Protein AF-T0ZBN4-F1 (afdb_monomer)

Mean predicted aligned error: 10.33 Å

pLDDT: mean 85.3, std 14.93, range [30.14, 97.19]

Structure (mmCIF, N/CA/C/O backbone):
data_AF-T0ZBN4-F1
#
_entry.id   AF-T0ZBN4-F1
#
loop_
_atom_site.group_PDB
_atom_site.id
_atom_site.type_symbol
_atom_site.label_atom_id
_atom_site.label_alt_id
_atom_site.label_comp_id
_atom_site.label_asym_id
_atom_site.label_entity_id
_atom_site.label_seq_id
_atom_site.pdbx_PDB_ins_code
_atom_site.Cartn_x
_atom_site.Cartn_y
_atom_site.Cartn_z
_atom_site.occupancy
_atom_site.B_iso_or_equiv
_atom_site.auth_seq_id
_atom_site.auth_comp_id
_atom_site.auth_asym_id
_atom_site.auth_atom_id
_atom_site.pdbx_PDB_model_num
ATOM 1 N N . THR A 1 1 ? 25.877 7.811 -77.719 1.00 74.38 1 THR A N 1
ATOM 2 C CA . THR A 1 1 ? 24.570 7.117 -77.772 1.00 74.38 1 THR A CA 1
ATOM 3 C C . THR A 1 1 ? 23.734 7.509 -76.567 1.00 74.38 1 THR A C 1
ATOM 5 O O . THR A 1 1 ? 24.247 7.477 -75.455 1.00 74.38 1 THR A O 1
ATOM 8 N N . GLN A 1 2 ? 22.464 7.876 -76.780 1.00 73.69 2 GLN A N 1
ATOM 9 C CA . GLN A 1 2 ? 21.491 8.289 -75.748 1.00 73.69 2 GLN A CA 1
ATOM 10 C C . GLN A 1 2 ? 21.508 7.372 -74.510 1.00 73.69 2 GLN A C 1
ATOM 12 O O . GLN A 1 2 ? 21.563 7.840 -73.380 1.00 73.69 2 GLN A O 1
ATOM 17 N N . ARG A 1 3 ? 21.616 6.058 -74.746 1.00 72.75 3 ARG A N 1
ATOM 18 C CA . ARG A 1 3 ? 21.691 5.000 -73.729 1.00 72.75 3 ARG A CA 1
ATOM 19 C C . ARG A 1 3 ? 22.845 5.156 -72.729 1.00 72.75 3 ARG A C 1
ATOM 21 O O . ARG A 1 3 ? 22.649 4.891 -71.552 1.00 72.75 3 ARG A O 1
ATOM 28 N N . LYS A 1 4 ? 24.031 5.607 -73.163 1.00 76.25 4 LYS A N 1
ATOM 29 C CA . LYS A 1 4 ? 25.176 5.834 -72.258 1.00 76.25 4 LYS A CA 1
ATOM 30 C C . LYS A 1 4 ? 24.911 7.014 -71.320 1.00 76.25 4 LYS A C 1
ATOM 32 O O . LYS A 1 4 ? 25.265 6.943 -70.152 1.00 76.25 4 LYS A O 1
ATOM 37 N N . ARG A 1 5 ? 24.259 8.070 -71.820 1.00 76.50 5 ARG A N 1
ATOM 38 C CA . ARG A 1 5 ? 23.910 9.252 -71.020 1.00 76.50 5 ARG A CA 1
ATOM 39 C C . ARG A 1 5 ? 22.842 8.918 -69.977 1.00 76.50 5 ARG A C 1
ATOM 41 O O . ARG A 1 5 ? 23.037 9.225 -68.812 1.00 76.50 5 ARG A O 1
ATOM 48 N N . THR A 1 6 ? 21.803 8.181 -70.371 1.00 80.94 6 THR A N 1
ATOM 49 C CA . THR A 1 6 ? 20.760 7.699 -69.450 1.00 80.94 6 THR A CA 1
ATOM 50 C C . THR A 1 6 ? 21.323 6.791 -68.353 1.00 80.94 6 THR A C 1
ATOM 52 O O . THR A 1 6 ? 20.912 6.897 -67.207 1.00 80.94 6 THR A O 1
ATOM 55 N N . LEU A 1 7 ? 22.287 5.917 -68.671 1.00 80.31 7 LEU A N 1
ATOM 56 C CA . LEU A 1 7 ? 22.935 5.071 -67.661 1.00 80.31 7 LEU A CA 1
ATOM 57 C C . LEU A 1 7 ? 23.747 5.885 -66.647 1.00 80.31 7 LEU A C 1
ATOM 59 O O . LEU A 1 7 ? 23.688 5.585 -65.462 1.00 80.31 7 LEU A O 1
ATOM 63 N N . ILE A 1 8 ? 24.474 6.914 -67.092 1.00 84.56 8 ILE A N 1
ATOM 64 C CA . ILE A 1 8 ? 25.217 7.810 -66.193 1.00 84.56 8 ILE A CA 1
ATOM 65 C C . ILE A 1 8 ? 24.244 8.584 -65.293 1.00 84.56 8 ILE A C 1
ATOM 67 O O . ILE A 1 8 ? 24.405 8.566 -64.081 1.00 84.56 8 ILE A O 1
ATOM 71 N N . GLU A 1 9 ? 23.180 9.162 -65.863 1.00 84.50 9 GLU A N 1
ATOM 72 C CA . GLU A 1 9 ? 22.146 9.892 -65.111 1.00 84.50 9 GLU A CA 1
ATOM 73 C C . GLU A 1 9 ? 21.474 9.013 -64.036 1.00 84.50 9 GLU A C 1
ATOM 75 O O . GLU A 1 9 ? 21.257 9.460 -62.909 1.00 84.50 9 GLU A O 1
ATOM 80 N N . VAL A 1 10 ? 21.171 7.749 -64.357 1.00 84.06 10 VAL A N 1
ATOM 81 C CA . VAL A 1 10 ? 20.591 6.790 -63.401 1.00 84.06 10 VAL A CA 1
ATOM 82 C C . VAL A 1 10 ? 21.592 6.414 -62.307 1.00 84.06 10 VAL A C 1
ATOM 84 O O . VAL A 1 10 ? 21.225 6.415 -61.132 1.00 84.06 10 VAL A O 1
ATOM 87 N N . THR A 1 11 ? 22.847 6.123 -62.659 1.00 87.88 11 THR A N 1
ATOM 88 C CA . THR A 1 11 ? 23.902 5.792 -61.687 1.00 87.88 11 THR A CA 1
ATOM 89 C C . THR A 1 11 ? 24.159 6.957 -60.730 1.00 87.88 11 THR A C 1
ATOM 91 O O . THR A 1 11 ? 24.165 6.764 -59.513 1.00 87.88 11 THR A O 1
ATOM 94 N N . ASP A 1 12 ? 24.268 8.180 -61.247 1.00 87.56 12 ASP A N 1
ATOM 95 C CA . ASP A 1 12 ? 24.455 9.380 -60.428 1.00 87.56 12 ASP A CA 1
ATOM 96 C C . ASP A 1 12 ? 23.260 9.598 -59.487 1.00 87.56 12 ASP A C 1
ATOM 98 O O . ASP A 1 12 ? 23.429 9.881 -58.298 1.00 87.56 12 ASP A O 1
ATOM 102 N N . ALA A 1 13 ? 22.032 9.396 -59.976 1.00 88.25 13 ALA A N 1
ATOM 103 C CA . ALA A 1 13 ? 20.829 9.493 -59.154 1.00 88.25 13 ALA A CA 1
ATOM 104 C C . ALA A 1 13 ? 20.764 8.423 -58.045 1.00 88.25 13 ALA A C 1
ATOM 106 O O . ALA A 1 13 ? 20.237 8.699 -56.957 1.00 88.25 13 ALA A O 1
ATOM 107 N N . LEU A 1 14 ? 21.285 7.217 -58.291 1.00 90.19 14 LEU A N 1
ATOM 108 C CA . LEU A 1 14 ? 21.331 6.131 -57.307 1.00 90.19 14 LEU A CA 1
ATOM 109 C C . LEU A 1 14 ? 22.309 6.424 -56.167 1.00 90.19 14 LEU A C 1
ATOM 111 O O . LEU A 1 14 ? 21.948 6.186 -55.013 1.00 90.19 14 LEU A O 1
ATOM 115 N N . HIS A 1 15 ? 23.485 6.979 -56.476 1.00 92.50 15 HIS A N 1
ATOM 116 C CA . HIS A 1 15 ? 24.545 7.273 -55.501 1.00 92.50 15 HIS A CA 1
ATOM 117 C C . HIS A 1 15 ? 24.433 8.651 -54.836 1.00 92.50 15 HIS A C 1
ATOM 119 O O . HIS A 1 15 ? 25.081 8.902 -53.821 1.00 92.50 15 HIS A O 1
ATOM 125 N N . LYS A 1 16 ? 23.588 9.552 -55.350 1.00 92.69 16 LYS A N 1
ATOM 126 C CA . LYS A 1 16 ? 23.354 10.856 -54.719 1.00 92.69 16 LYS A CA 1
ATOM 127 C C . LYS A 1 16 ? 22.748 10.702 -53.316 1.00 92.69 16 LYS A C 1
ATOM 129 O O . LYS A 1 16 ? 21.674 10.113 -53.156 1.00 92.69 16 LYS A O 1
ATOM 134 N N . SER A 1 17 ? 23.413 11.285 -52.317 1.00 92.56 17 SER A N 1
ATOM 135 C CA . SER A 1 17 ? 22.909 11.390 -50.941 1.00 92.56 17 SER A CA 1
ATOM 136 C C . SER A 1 17 ? 21.605 12.191 -50.886 1.00 92.56 17 SER A C 1
ATOM 138 O O . SER A 1 17 ? 21.450 13.188 -51.599 1.00 92.56 17 SER A O 1
ATOM 140 N N . ARG A 1 18 ? 20.657 11.748 -50.055 1.00 90.00 18 ARG A N 1
ATOM 141 C CA . ARG A 1 18 ? 19.340 12.375 -49.889 1.00 90.00 18 ARG A CA 1
ATOM 142 C C . ARG A 1 18 ? 19.154 12.882 -48.466 1.00 90.00 18 ARG A C 1
ATOM 144 O O . ARG A 1 18 ? 19.245 12.111 -47.512 1.00 90.00 18 ARG A O 1
ATOM 151 N N . GLU A 1 19 ? 18.836 14.165 -48.349 1.00 89.50 19 GLU A N 1
ATOM 152 C CA . GLU A 1 19 ? 18.455 14.792 -47.084 1.00 89.50 19 GLU A CA 1
ATOM 153 C C . GLU A 1 19 ? 17.007 14.444 -46.698 1.00 89.50 19 GLU A C 1
ATOM 155 O O . GLU A 1 19 ? 16.170 14.276 -47.594 1.00 89.50 19 GLU A O 1
ATOM 160 N N . PRO A 1 20 ? 16.693 14.332 -45.391 1.00 88.88 20 PRO A N 1
ATOM 161 C CA . PRO A 1 20 ? 17.571 14.584 -44.232 1.00 88.88 20 PRO A CA 1
ATOM 162 C C . PRO A 1 20 ? 18.390 13.362 -43.745 1.00 88.88 20 PRO A C 1
ATOM 164 O O . PRO A 1 20 ? 19.035 13.401 -42.698 1.00 88.88 20 PRO A O 1
ATOM 167 N N . TRP A 1 21 ? 18.347 12.231 -44.457 1.00 88.06 21 TRP A N 1
ATOM 168 C CA . TRP A 1 21 ? 18.917 10.960 -43.971 1.00 88.06 21 TRP A CA 1
ATOM 169 C C . TRP A 1 21 ? 20.401 10.767 -44.296 1.00 88.06 21 TRP A C 1
ATOM 171 O O . TRP A 1 21 ? 21.052 9.898 -43.714 1.00 88.06 21 TRP A O 1
ATOM 181 N N . GLY A 1 22 ? 20.945 11.544 -45.234 1.00 88.94 22 GLY A N 1
ATOM 182 C CA . GLY A 1 22 ? 22.344 11.449 -45.647 1.00 88.94 22 GLY A CA 1
ATOM 183 C C . GLY A 1 22 ? 22.715 10.087 -46.252 1.00 88.94 22 GLY A C 1
ATOM 184 O O . GLY A 1 22 ? 23.854 9.645 -46.094 1.00 88.94 22 GLY A O 1
ATOM 185 N N . LEU A 1 23 ? 21.749 9.396 -46.875 1.00 89.75 23 LEU A N 1
ATOM 186 C CA . LEU A 1 23 ? 21.912 8.082 -47.509 1.00 89.75 23 LEU A CA 1
ATOM 187 C C . LEU A 1 23 ? 21.536 8.141 -48.990 1.00 89.75 23 LEU A C 1
ATOM 189 O O . LEU A 1 23 ? 20.600 8.842 -49.385 1.00 89.75 23 LEU A O 1
ATOM 193 N N . SER A 1 24 ? 22.253 7.378 -49.813 1.00 92.94 24 SER A N 1
ATOM 194 C CA . SER A 1 24 ? 21.887 7.149 -51.210 1.00 92.94 24 SER A CA 1
ATOM 195 C C . SER A 1 24 ? 20.887 5.987 -51.348 1.00 92.94 24 SER A C 1
ATOM 197 O O . SER A 1 24 ? 20.689 5.207 -50.413 1.00 92.94 24 SER A O 1
ATOM 199 N N . ILE A 1 25 ? 20.239 5.842 -52.514 1.00 91.44 25 ILE A N 1
ATOM 200 C CA . ILE A 1 25 ? 19.365 4.675 -52.771 1.00 91.44 25 ILE A CA 1
ATOM 201 C C . ILE A 1 25 ? 20.197 3.394 -52.755 1.00 91.44 25 ILE A C 1
ATOM 203 O O . ILE A 1 25 ? 19.749 2.380 -52.222 1.00 91.44 25 ILE A O 1
ATOM 207 N N . TYR A 1 26 ? 21.411 3.456 -53.304 1.00 91.31 26 TYR A N 1
ATOM 208 C CA . TYR A 1 26 ? 22.334 2.330 -53.318 1.00 91.31 26 TYR A CA 1
ATOM 209 C C . TYR A 1 26 ? 22.682 1.849 -51.897 1.00 91.31 26 TYR A C 1
ATOM 211 O O . TYR A 1 26 ? 22.624 0.649 -51.614 1.00 91.31 26 TYR A O 1
ATOM 219 N N . ASP A 1 27 ? 22.965 2.777 -50.974 1.00 90.81 27 ASP A N 1
ATOM 220 C CA . ASP A 1 27 ? 23.254 2.440 -49.572 1.00 90.81 27 ASP A CA 1
ATOM 221 C C . ASP A 1 27 ? 22.042 1.808 -48.883 1.00 90.81 27 ASP A C 1
ATOM 223 O O . ASP A 1 27 ? 22.182 0.841 -48.133 1.00 90.81 27 ASP A O 1
ATOM 227 N N . ALA A 1 28 ? 20.843 2.337 -49.144 1.00 89.31 28 ALA A N 1
ATOM 228 C CA . ALA A 1 28 ? 19.607 1.801 -48.589 1.00 89.31 28 ALA A CA 1
ATOM 229 C C . ALA A 1 28 ? 19.337 0.371 -49.084 1.00 89.31 28 ALA A C 1
ATOM 231 O O . ALA A 1 28 ? 19.052 -0.507 -48.272 1.00 89.31 28 ALA A O 1
ATOM 232 N N . GLN A 1 29 ? 19.482 0.117 -50.390 1.00 90.69 29 GLN A N 1
ATOM 233 C CA . GLN A 1 29 ? 19.325 -1.220 -50.975 1.00 90.69 29 GLN A CA 1
ATOM 234 C C . GLN A 1 29 ? 20.331 -2.213 -50.387 1.00 90.69 29 GLN A C 1
ATOM 236 O O . GLN A 1 29 ? 19.932 -3.280 -49.927 1.00 90.69 29 GLN A O 1
ATOM 241 N N . SER A 1 30 ? 21.608 -1.832 -50.317 1.00 90.50 30 SER A N 1
ATOM 242 C CA . SER A 1 30 ? 22.665 -2.677 -49.749 1.00 90.50 30 SER A CA 1
ATOM 243 C C . SER A 1 30 ? 22.381 -3.049 -48.289 1.00 90.50 30 SER A C 1
ATOM 245 O O . SER A 1 30 ? 22.541 -4.202 -47.898 1.00 90.50 30 SER A O 1
ATOM 247 N N . ARG A 1 31 ? 21.904 -2.091 -47.480 1.00 89.31 31 ARG A N 1
ATOM 248 C CA . ARG A 1 31 ? 21.532 -2.340 -46.077 1.00 89.31 31 ARG A CA 1
ATOM 249 C C . ARG A 1 31 ? 20.316 -3.247 -45.947 1.00 89.31 31 ARG A C 1
ATOM 251 O O . ARG A 1 31 ? 20.324 -4.107 -45.080 1.00 89.31 31 ARG A O 1
ATOM 258 N N . ILE A 1 32 ? 19.300 -3.082 -46.795 1.00 87.94 32 ILE A N 1
ATOM 259 C CA . ILE A 1 32 ? 18.111 -3.948 -46.790 1.00 87.94 32 ILE A CA 1
ATOM 260 C C . ILE A 1 32 ? 18.499 -5.392 -47.113 1.00 87.94 32 ILE A C 1
ATOM 262 O O . ILE A 1 32 ? 18.052 -6.301 -46.427 1.00 87.94 32 ILE A O 1
ATOM 266 N N . MET A 1 33 ? 19.371 -5.600 -48.101 1.00 89.12 33 MET A N 1
ATOM 267 C CA . MET A 1 33 ? 19.845 -6.938 -48.477 1.00 89.12 33 MET A CA 1
ATOM 268 C C . MET A 1 33 ? 20.679 -7.619 -47.382 1.00 89.12 33 MET A C 1
ATOM 270 O O . MET A 1 33 ? 20.809 -8.837 -47.389 1.00 89.12 33 MET A O 1
ATOM 274 N N . ALA A 1 34 ? 21.247 -6.850 -46.449 1.00 88.25 34 ALA A N 1
ATOM 275 C CA . ALA A 1 34 ? 21.998 -7.376 -45.311 1.00 88.25 34 ALA A CA 1
ATOM 276 C C . ALA A 1 34 ? 21.111 -7.747 -44.104 1.00 88.25 34 ALA A C 1
ATOM 278 O O . ALA A 1 34 ? 21.605 -8.341 -43.144 1.00 88.25 34 ALA A O 1
ATOM 279 N N . ILE A 1 35 ? 19.823 -7.385 -44.111 1.00 86.94 35 ILE A N 1
ATOM 280 C CA . ILE A 1 35 ? 18.880 -7.723 -43.039 1.00 86.94 35 ILE A CA 1
ATOM 281 C C . ILE A 1 35 ? 18.402 -9.168 -43.233 1.00 86.94 35 ILE A C 1
ATOM 283 O O . ILE A 1 35 ? 18.026 -9.559 -44.331 1.00 86.94 35 ILE A O 1
ATOM 287 N N . SER A 1 36 ? 18.395 -9.958 -42.155 1.00 84.19 36 SER A N 1
ATOM 288 C CA . SER A 1 36 ? 17.862 -11.329 -42.166 1.00 84.19 36 SER A CA 1
ATOM 289 C C . SER A 1 36 ? 16.371 -11.354 -42.511 1.00 84.19 36 SER A C 1
ATOM 291 O O . SER A 1 36 ? 15.601 -10.573 -41.950 1.00 84.19 36 SER A O 1
ATOM 293 N N . ASP A 1 37 ? 15.936 -12.338 -43.300 1.00 81.19 37 ASP A N 1
ATOM 294 C CA . ASP A 1 37 ? 14.519 -12.576 -43.622 1.00 81.19 37 ASP A CA 1
ATOM 295 C C . ASP A 1 37 ? 13.648 -12.828 -42.374 1.00 81.19 37 ASP A C 1
ATOM 297 O O . ASP A 1 37 ? 12.432 -12.632 -42.387 1.00 81.19 37 ASP A O 1
ATOM 301 N N . SER A 1 38 ? 14.263 -13.223 -41.254 1.00 79.38 38 SER A N 1
ATOM 302 C CA . SER A 1 38 ? 13.580 -13.388 -39.966 1.00 79.38 38 SER A CA 1
ATOM 303 C C . SER A 1 38 ? 13.214 -12.059 -39.286 1.00 79.38 38 SER A C 1
ATOM 305 O O . SER A 1 38 ? 12.391 -12.042 -38.365 1.00 79.38 38 SER A O 1
ATOM 307 N N . ALA A 1 39 ? 13.817 -10.941 -39.698 1.00 79.00 39 ALA A N 1
ATOM 308 C CA . ALA A 1 39 ? 13.586 -9.620 -39.124 1.00 79.00 39 ALA A CA 1
ATOM 309 C C . ALA A 1 39 ? 12.350 -8.963 -39.756 1.00 79.00 39 ALA A C 1
ATOM 311 O O . ALA A 1 39 ? 12.434 -8.122 -40.648 1.00 79.00 39 ALA A O 1
ATOM 312 N N . THR A 1 40 ? 11.172 -9.344 -39.265 1.00 81.06 40 THR A N 1
ATOM 313 C CA . THR A 1 40 ? 9.896 -8.780 -39.721 1.00 81.06 40 THR A CA 1
ATOM 314 C C . THR A 1 40 ? 9.402 -7.681 -38.781 1.00 81.06 40 THR A C 1
ATOM 316 O O . THR A 1 40 ? 9.536 -7.786 -37.559 1.00 81.06 40 THR A O 1
ATOM 319 N N . SER A 1 41 ? 8.780 -6.642 -39.340 1.00 82.31 41 SER A N 1
ATOM 320 C CA . SER A 1 41 ? 8.090 -5.583 -38.594 1.00 82.31 41 SER A CA 1
ATOM 321 C C . SER A 1 41 ? 6.798 -5.204 -39.312 1.00 82.31 41 SER A C 1
ATOM 323 O O . SER A 1 41 ? 6.803 -5.000 -40.525 1.00 82.31 41 SER A O 1
ATOM 325 N N . THR A 1 42 ? 5.694 -5.111 -38.574 1.00 84.88 42 THR A N 1
ATOM 326 C CA . THR A 1 42 ? 4.409 -4.609 -39.094 1.00 84.88 42 THR A CA 1
ATOM 327 C C . THR A 1 42 ? 4.264 -3.099 -38.915 1.00 84.88 42 THR A C 1
ATOM 329 O O . THR A 1 42 ? 3.468 -2.455 -39.604 1.00 84.88 42 THR A O 1
ATOM 332 N N . PHE A 1 43 ? 5.050 -2.514 -38.010 1.00 85.31 43 PHE A N 1
ATOM 333 C CA . PHE A 1 43 ? 5.043 -1.091 -37.732 1.00 85.31 43 PHE A CA 1
ATOM 334 C C . PHE A 1 43 ? 5.610 -0.280 -38.901 1.00 85.31 43 PHE A C 1
ATOM 336 O O . PHE A 1 43 ? 6.740 -0.489 -39.348 1.00 85.31 43 PHE A O 1
ATOM 343 N N . ARG A 1 44 ? 4.829 0.703 -39.364 1.00 84.19 44 ARG A N 1
ATOM 344 C CA . ARG A 1 44 ? 5.198 1.606 -40.459 1.00 84.19 44 ARG A CA 1
ATOM 345 C C . ARG A 1 44 ? 5.373 3.034 -39.954 1.00 84.19 44 ARG A C 1
ATOM 347 O O . ARG A 1 44 ? 4.413 3.658 -39.506 1.00 84.19 44 ARG A O 1
ATOM 354 N N . ILE A 1 45 ? 6.570 3.582 -40.142 1.00 83.75 45 ILE A N 1
ATOM 355 C CA . ILE A 1 45 ? 6.866 4.998 -39.894 1.00 83.75 45 ILE A CA 1
ATOM 356 C C . ILE A 1 45 ? 6.285 5.825 -41.052 1.00 83.75 45 ILE A C 1
ATOM 358 O O . ILE A 1 45 ? 6.547 5.537 -42.222 1.00 83.75 45 ILE A O 1
ATOM 362 N N . ARG A 1 46 ? 5.443 6.821 -40.748 1.00 84.00 46 ARG A N 1
ATOM 363 C CA . ARG A 1 46 ? 4.767 7.667 -41.753 1.00 84.00 46 ARG A CA 1
ATOM 364 C C . ARG A 1 46 ? 5.474 9.014 -41.937 1.00 84.00 46 ARG A C 1
ATOM 366 O O . ARG A 1 46 ? 6.217 9.443 -41.064 1.00 84.00 46 ARG A O 1
ATOM 373 N N . GLY A 1 47 ? 5.214 9.656 -43.082 1.00 81.44 47 GLY A N 1
ATOM 374 C CA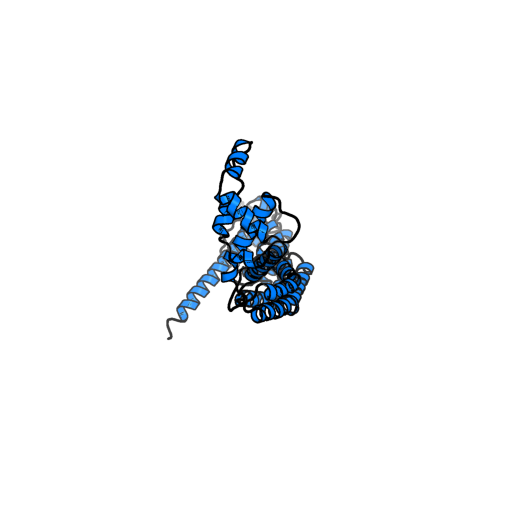 . GLY A 1 47 ? 5.963 10.779 -43.671 1.00 81.44 47 GLY A CA 1
ATOM 375 C C . GLY A 1 47 ? 6.624 11.752 -42.697 1.00 81.44 47 GLY A C 1
ATOM 376 O O . GLY A 1 47 ? 7.844 11.846 -42.684 1.00 81.44 47 GLY A O 1
ATOM 377 N N . GLU A 1 48 ? 5.853 12.440 -41.858 1.00 82.31 48 GLU A N 1
ATOM 378 C CA . GLU A 1 48 ? 6.416 13.442 -40.946 1.00 82.31 48 GLU A CA 1
ATOM 379 C C . GLU A 1 48 ? 7.371 12.837 -39.902 1.00 82.31 48 GLU A C 1
ATOM 381 O O . GLU A 1 48 ? 8.452 13.372 -39.670 1.00 82.31 48 GLU A O 1
ATOM 386 N N . ALA A 1 49 ? 7.028 11.682 -39.326 1.00 82.06 49 ALA A N 1
ATOM 387 C CA . ALA A 1 49 ? 7.899 10.966 -38.395 1.00 82.06 49 ALA A CA 1
ATOM 388 C C . ALA A 1 49 ? 9.183 10.464 -39.073 1.00 82.06 49 ALA A C 1
ATOM 390 O O . ALA A 1 49 ? 10.244 10.465 -38.456 1.00 82.06 49 ALA A O 1
ATOM 391 N N . LEU A 1 50 ? 9.101 10.070 -40.350 1.00 84.44 50 LEU A N 1
ATOM 392 C CA . LEU A 1 50 ? 10.261 9.632 -41.126 1.00 84.44 50 LEU A CA 1
ATOM 393 C C . LEU A 1 50 ? 11.217 10.794 -41.424 1.00 84.44 50 LEU A C 1
ATOM 395 O O . LEU A 1 50 ? 12.427 10.616 -41.354 1.00 84.44 50 LEU A O 1
ATOM 399 N N . VAL A 1 51 ? 10.675 11.976 -41.731 1.00 84.19 51 VAL A N 1
ATOM 400 C CA . VAL A 1 51 ? 11.462 13.198 -41.971 1.00 84.19 51 VAL A CA 1
ATOM 401 C C . VAL A 1 51 ? 12.102 13.707 -40.677 1.00 84.19 51 VAL A C 1
ATOM 403 O O . VAL A 1 51 ? 13.249 14.136 -40.704 1.00 84.19 51 VAL A O 1
ATOM 406 N N . ARG A 1 52 ? 11.402 13.616 -39.537 1.00 85.06 52 ARG A N 1
ATOM 407 C CA . ARG A 1 52 ? 11.952 13.962 -38.212 1.00 85.06 52 ARG A CA 1
ATOM 408 C C . ARG A 1 52 ? 13.055 13.005 -37.744 1.00 85.06 52 ARG A C 1
ATOM 410 O O . ARG A 1 52 ? 13.847 13.373 -36.882 1.00 85.06 52 ARG A O 1
ATOM 417 N N . LEU A 1 53 ? 13.097 11.784 -38.274 1.00 84.69 53 LEU A N 1
ATOM 418 C CA . LEU A 1 53 ? 14.148 10.805 -38.008 1.00 84.69 53 LEU A CA 1
ATOM 419 C C . LEU A 1 53 ? 15.300 10.993 -39.006 1.00 84.69 53 LEU A C 1
ATOM 421 O O . LEU A 1 53 ? 15.573 10.125 -39.836 1.00 84.69 53 LEU A O 1
ATOM 425 N N . ASP A 1 54 ? 15.935 12.162 -38.944 1.00 87.50 54 ASP A N 1
ATOM 426 C CA . ASP A 1 54 ? 17.137 12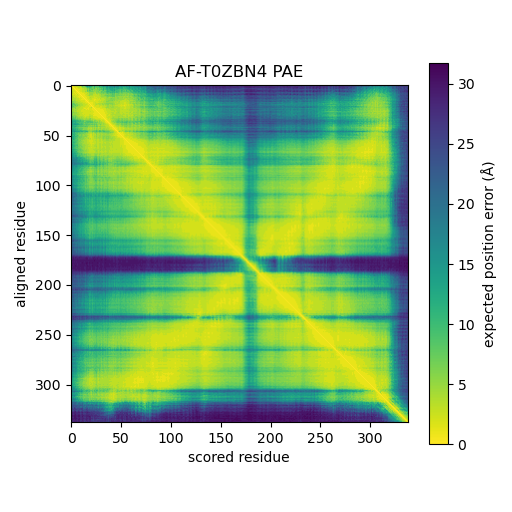.470 -39.717 1.00 87.50 54 ASP A CA 1
ATOM 427 C C . ASP A 1 54 ? 18.333 11.592 -39.298 1.00 87.50 54 ASP A C 1
ATOM 429 O O . ASP A 1 54 ? 18.237 10.738 -38.410 1.00 87.50 54 ASP A O 1
ATOM 433 N N . LYS A 1 55 ? 19.479 11.772 -39.961 1.00 86.19 55 LYS A N 1
ATOM 434 C CA . LYS A 1 55 ? 20.682 10.968 -39.706 1.00 86.19 55 LYS A CA 1
ATOM 435 C C . LYS A 1 55 ? 21.138 10.992 -38.241 1.00 86.19 55 LYS A C 1
ATOM 437 O O . LYS A 1 55 ? 21.497 9.941 -37.700 1.00 86.19 55 LYS A O 1
ATOM 442 N N . ASP A 1 56 ? 21.160 12.165 -37.615 1.00 87.62 56 ASP A N 1
ATOM 443 C CA . ASP A 1 56 ? 21.659 12.323 -36.248 1.00 87.62 56 ASP A CA 1
ATOM 444 C C . ASP A 1 56 ? 20.641 11.789 -35.242 1.00 87.62 56 ASP A C 1
ATOM 446 O O . ASP A 1 56 ? 20.995 10.993 -34.367 1.00 87.62 56 ASP A O 1
ATOM 450 N N . LYS A 1 57 ? 19.357 12.109 -35.436 1.00 87.12 57 LYS A N 1
ATOM 451 C CA . LYS A 1 57 ? 18.270 11.593 -34.610 1.00 87.12 57 LYS A CA 1
ATOM 452 C C . LYS A 1 57 ? 18.178 10.074 -34.692 1.00 87.12 57 LYS A C 1
ATOM 454 O O . LYS A 1 57 ? 18.004 9.431 -33.661 1.00 87.12 57 LYS A O 1
ATOM 459 N N . PHE A 1 58 ? 18.344 9.481 -35.875 1.00 86.62 58 PHE A N 1
ATOM 460 C CA . PHE A 1 58 ? 18.379 8.027 -36.040 1.00 86.62 58 PHE A CA 1
ATOM 461 C C . PHE A 1 58 ? 19.503 7.390 -35.218 1.00 86.62 58 PHE A C 1
ATOM 463 O O . PHE A 1 58 ? 19.260 6.412 -34.510 1.00 86.62 58 PHE A O 1
ATOM 470 N N . ARG A 1 59 ? 20.721 7.948 -35.277 1.00 88.19 59 ARG A N 1
ATOM 471 C CA . ARG A 1 59 ? 21.866 7.455 -34.497 1.00 88.19 59 ARG A CA 1
ATOM 472 C C . ARG A 1 59 ? 21.587 7.536 -32.997 1.00 88.19 59 ARG A C 1
ATOM 474 O O . ARG A 1 59 ? 21.786 6.547 -32.294 1.00 88.19 59 ARG A O 1
ATOM 481 N N . ASP A 1 60 ? 21.077 8.666 -32.518 1.00 89.94 60 ASP A N 1
ATOM 482 C CA . ASP A 1 60 ? 20.743 8.849 -31.103 1.00 89.94 60 ASP A CA 1
ATOM 483 C C . ASP A 1 60 ? 19.647 7.878 -30.649 1.00 89.94 60 ASP A C 1
ATOM 485 O O . ASP A 1 60 ? 19.730 7.270 -29.580 1.00 89.94 60 ASP A O 1
ATOM 489 N N . THR A 1 61 ? 18.607 7.703 -31.461 1.00 89.38 61 THR A N 1
ATOM 490 C CA . THR A 1 61 ? 17.517 6.767 -31.189 1.00 89.38 61 THR A CA 1
ATOM 491 C C . THR A 1 61 ? 18.009 5.318 -31.182 1.00 89.38 61 THR A C 1
ATOM 493 O O . THR A 1 61 ? 17.606 4.562 -30.300 1.00 89.38 61 THR A O 1
ATOM 496 N N . TYR A 1 62 ? 18.922 4.941 -32.083 1.00 88.31 62 TYR A N 1
ATOM 497 C CA . TYR A 1 62 ? 19.549 3.617 -32.098 1.00 88.31 62 TYR A CA 1
ATOM 498 C C . TYR A 1 62 ? 20.352 3.349 -30.818 1.00 88.31 62 TYR A C 1
ATOM 500 O O . TYR A 1 62 ? 20.137 2.328 -30.170 1.00 88.31 62 TYR A O 1
ATOM 508 N N . VAL A 1 63 ? 21.199 4.294 -30.393 1.00 92.31 63 VAL A N 1
ATOM 509 C CA . VAL A 1 63 ? 21.975 4.176 -29.143 1.00 92.31 63 VAL A CA 1
ATOM 510 C C . VAL A 1 63 ? 21.052 4.059 -27.925 1.00 92.31 63 VAL A C 1
ATOM 512 O O . VAL A 1 63 ? 21.267 3.220 -27.04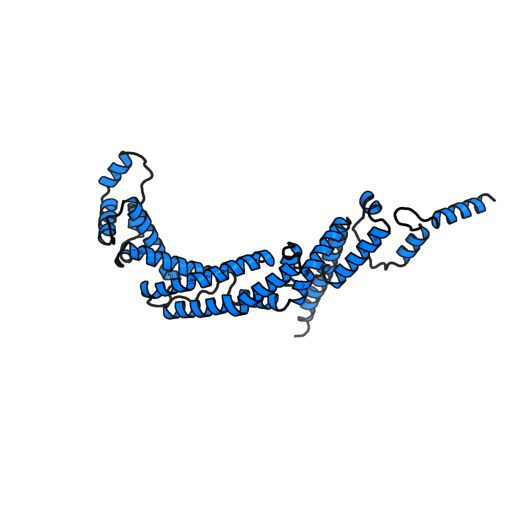9 1.00 92.31 63 VAL A O 1
ATOM 515 N N . ASN A 1 64 ? 19.983 4.862 -27.865 1.00 92.31 64 ASN A N 1
ATOM 516 C CA . ASN A 1 64 ? 18.995 4.756 -26.789 1.00 92.31 64 ASN A CA 1
ATOM 517 C C . ASN A 1 64 ? 18.270 3.397 -26.808 1.00 92.31 64 ASN A C 1
ATOM 519 O O . ASN A 1 64 ? 18.021 2.832 -25.745 1.00 92.31 64 ASN A O 1
ATOM 523 N N . LEU A 1 65 ? 17.946 2.862 -27.989 1.00 90.81 65 LEU A N 1
ATOM 524 C CA . LEU A 1 65 ? 17.287 1.564 -28.146 1.00 90.81 65 LEU A CA 1
ATOM 525 C C . LEU A 1 65 ? 18.192 0.409 -27.701 1.00 90.81 65 LEU A C 1
ATOM 527 O O . LEU A 1 65 ? 17.738 -0.475 -26.977 1.00 90.81 65 LEU A O 1
ATOM 531 N N . GLU A 1 66 ? 19.465 0.432 -28.095 1.00 90.38 66 GLU A N 1
ATOM 532 C CA . GLU A 1 66 ? 20.468 -0.553 -27.687 1.00 90.38 66 GLU A CA 1
ATOM 533 C C . GLU A 1 66 ? 20.658 -0.541 -26.168 1.00 90.38 66 GLU A C 1
ATOM 535 O O . GLU A 1 66 ? 20.578 -1.587 -25.521 1.00 90.38 66 GLU A O 1
ATOM 540 N N . LYS A 1 67 ? 20.793 0.650 -25.570 1.00 93.88 67 LYS A N 1
ATOM 541 C CA . LYS A 1 67 ? 20.875 0.795 -24.112 1.00 93.88 67 LYS A CA 1
ATOM 542 C C . LYS A 1 67 ? 19.608 0.289 -23.420 1.00 93.88 67 LYS A C 1
ATOM 544 O O . LYS A 1 67 ? 19.695 -0.439 -22.435 1.00 93.88 67 LYS A O 1
ATOM 549 N N . PHE A 1 68 ? 18.430 0.627 -23.944 1.00 92.38 68 PHE A N 1
ATOM 550 C CA . PHE A 1 68 ? 17.148 0.170 -23.403 1.00 92.38 68 PHE A CA 1
ATOM 551 C C . PHE A 1 68 ? 17.020 -1.358 -23.454 1.00 92.38 68 PHE A C 1
ATOM 553 O O . PHE A 1 68 ? 16.566 -1.983 -22.493 1.00 92.38 68 PHE A O 1
ATOM 560 N N . PHE A 1 69 ? 17.472 -1.975 -24.548 1.00 89.69 69 PHE A N 1
ATOM 561 C CA . PHE A 1 69 ? 17.540 -3.425 -24.688 1.00 89.69 69 PHE A CA 1
ATOM 562 C C . PHE A 1 69 ? 18.522 -4.052 -23.692 1.00 89.69 69 PHE A C 1
ATOM 564 O O . PHE A 1 69 ? 18.145 -4.997 -23.000 1.00 89.69 69 PHE A O 1
ATOM 571 N N . GLY A 1 70 ? 19.743 -3.516 -23.587 1.00 90.12 70 GLY A N 1
ATOM 572 C CA . GLY A 1 70 ? 20.784 -4.016 -22.684 1.00 90.12 70 GLY A CA 1
ATOM 573 C C . GLY A 1 70 ? 20.401 -3.926 -21.204 1.00 90.12 70 GLY A C 1
ATOM 574 O O . GLY A 1 70 ? 20.790 -4.775 -20.407 1.00 90.12 70 GLY A O 1
ATOM 575 N N . LEU A 1 71 ? 19.568 -2.948 -20.840 1.00 92.62 71 LEU A N 1
ATOM 576 C CA . LEU A 1 71 ? 19.002 -2.818 -19.495 1.00 92.62 71 LEU A CA 1
ATOM 577 C C . LEU A 1 71 ? 17.775 -3.714 -19.246 1.00 92.62 71 LEU A C 1
ATOM 579 O O . LEU A 1 71 ? 17.264 -3.734 -18.129 1.00 92.62 71 LEU A O 1
ATOM 583 N N . GLY A 1 72 ? 17.306 -4.468 -20.245 1.00 89.50 72 GLY A N 1
ATOM 584 C CA . GLY A 1 72 ? 16.170 -5.385 -20.102 1.00 89.50 72 GLY A CA 1
ATOM 585 C C . GLY A 1 72 ? 14.794 -4.726 -20.240 1.00 89.50 72 GLY A C 1
ATOM 586 O O . GLY A 1 72 ? 13.785 -5.315 -19.853 1.00 89.50 72 GLY A O 1
ATOM 587 N N . GLY A 1 73 ? 14.700 -3.534 -20.834 1.00 88.56 73 GLY A N 1
ATOM 588 C CA . GLY A 1 73 ? 13.448 -2.770 -20.911 1.00 88.56 73 GLY A CA 1
ATOM 589 C C . GLY A 1 73 ? 12.307 -3.434 -21.704 1.00 88.56 73 GLY A C 1
ATOM 590 O O . GLY A 1 73 ? 11.147 -3.046 -21.573 1.00 88.56 73 GLY A O 1
ATOM 591 N N . PHE A 1 74 ? 12.603 -4.448 -22.524 1.00 84.62 74 PHE A N 1
ATOM 592 C CA . PHE A 1 74 ? 11.585 -5.248 -23.226 1.00 84.62 74 PHE A CA 1
ATOM 593 C C . PHE A 1 74 ? 11.097 -6.464 -22.440 1.00 84.62 74 PHE A C 1
ATOM 595 O O . PHE A 1 74 ? 10.061 -7.027 -22.779 1.00 84.62 74 PHE A O 1
ATOM 602 N N . THR A 1 75 ? 11.869 -6.912 -21.453 1.00 84.44 75 THR A N 1
ATOM 603 C CA . THR A 1 75 ? 11.526 -8.073 -20.626 1.00 84.44 75 THR A CA 1
ATOM 604 C C . THR A 1 75 ? 10.888 -7.665 -19.312 1.00 84.44 75 THR A C 1
ATOM 606 O O . THR A 1 75 ? 10.219 -8.498 -18.715 1.00 84.44 75 THR A O 1
ATOM 609 N N . LEU A 1 76 ? 11.088 -6.413 -18.884 1.00 87.50 76 LEU A N 1
ATOM 610 C CA . LEU A 1 76 ? 10.553 -5.880 -17.642 1.00 87.50 76 LEU A CA 1
ATOM 611 C C . LEU A 1 76 ? 9.026 -5.733 -17.718 1.00 87.50 76 LEU A C 1
ATOM 613 O O . LEU A 1 76 ? 8.485 -4.987 -18.532 1.00 87.50 76 LEU A O 1
ATOM 617 N N . SER A 1 77 ? 8.344 -6.486 -16.866 1.00 85.56 77 SER A N 1
ATOM 618 C CA . SER A 1 77 ? 6.892 -6.561 -16.723 1.00 85.56 77 SER A CA 1
ATOM 619 C C . SER A 1 77 ? 6.551 -6.924 -15.280 1.00 85.56 77 SER A C 1
ATOM 621 O O . SER A 1 77 ? 7.400 -7.470 -14.573 1.00 85.56 77 SER A O 1
ATOM 623 N N . SER A 1 78 ? 5.306 -6.701 -14.855 1.00 83.06 78 SER A N 1
ATOM 624 C CA . SER A 1 78 ? 4.853 -7.059 -13.501 1.00 83.06 78 SER A CA 1
ATOM 625 C C . SER A 1 78 ? 4.953 -8.559 -13.190 1.00 83.06 78 SER A C 1
ATOM 627 O O . SER A 1 78 ? 4.943 -8.938 -12.029 1.00 83.06 78 SER A O 1
ATOM 629 N N . GLN A 1 79 ? 5.063 -9.421 -14.210 1.00 82.88 79 GLN A N 1
ATOM 630 C CA . GLN A 1 79 ? 5.245 -10.870 -14.040 1.00 82.88 79 GLN A CA 1
ATOM 631 C C . GLN A 1 79 ? 6.717 -11.288 -13.952 1.00 82.88 79 GLN A C 1
ATOM 633 O O . GLN A 1 79 ? 7.025 -12.377 -13.481 1.00 82.88 79 GLN A O 1
ATOM 638 N N . SER A 1 80 ? 7.636 -10.472 -14.473 1.00 85.25 80 SER A N 1
ATOM 639 C CA . SER A 1 80 ? 9.052 -10.836 -14.594 1.00 85.25 80 SER A CA 1
ATOM 640 C C . SER A 1 80 ? 9.940 -10.225 -13.518 1.00 85.25 80 SER A C 1
ATOM 642 O O . SER A 1 80 ? 11.075 -10.662 -13.376 1.00 85.25 80 SER A O 1
ATOM 644 N N . SER A 1 81 ? 9.477 -9.164 -12.859 1.00 90.88 81 SER A N 1
ATOM 645 C CA . SER A 1 81 ? 10.174 -8.494 -11.762 1.00 90.88 81 SER A CA 1
ATOM 646 C C . SER A 1 81 ? 9.140 -7.850 -10.837 1.00 90.88 81 SER A C 1
ATOM 648 O O . SER A 1 81 ? 8.156 -7.289 -11.339 1.00 90.88 81 SER A O 1
ATOM 650 N N . PRO A 1 82 ? 9.371 -7.859 -9.512 1.00 92.12 82 PRO A N 1
ATOM 651 C CA . PRO A 1 82 ? 8.509 -7.172 -8.552 1.00 92.12 82 PRO A CA 1
ATOM 652 C C . PRO A 1 82 ? 8.461 -5.650 -8.780 1.00 92.12 82 PRO A C 1
ATOM 654 O O . PRO A 1 82 ? 7.505 -4.998 -8.364 1.00 92.12 82 PRO A O 1
ATOM 657 N N . TRP A 1 83 ? 9.439 -5.097 -9.507 1.00 94.94 83 TRP A N 1
ATOM 658 C CA . TRP A 1 83 ? 9.527 -3.690 -9.896 1.00 94.94 83 TRP A CA 1
ATOM 659 C C . TRP A 1 83 ? 8.826 -3.339 -11.215 1.00 94.94 83 TRP A C 1
ATOM 661 O O . TRP A 1 83 ? 8.849 -2.186 -11.650 1.00 94.94 83 TRP A O 1
ATOM 671 N N . GLY A 1 84 ? 8.217 -4.319 -11.886 1.00 92.50 84 GLY A N 1
ATOM 672 C CA . GLY A 1 84 ? 7.588 -4.108 -13.188 1.00 92.50 84 GLY A CA 1
ATOM 673 C C . GLY A 1 84 ? 6.515 -3.017 -13.174 1.00 92.50 84 GLY A C 1
ATOM 674 O O . GLY A 1 84 ? 6.469 -2.210 -14.100 1.00 92.50 84 GLY A O 1
ATOM 675 N N . GLY A 1 85 ? 5.713 -2.948 -12.106 1.00 93.00 85 GLY A N 1
ATOM 676 C CA . GLY A 1 85 ? 4.706 -1.900 -11.919 1.00 93.00 85 GLY A CA 1
ATOM 677 C C . GLY A 1 85 ? 5.320 -0.499 -11.867 1.00 93.00 85 GLY A C 1
ATOM 678 O O . GLY A 1 85 ? 4.901 0.381 -12.615 1.00 93.00 85 GLY A O 1
ATOM 679 N N . ALA A 1 86 ? 6.395 -0.323 -11.094 1.00 94.69 86 ALA A N 1
ATOM 680 C CA . ALA A 1 86 ? 7.094 0.956 -10.970 1.00 94.69 86 ALA A CA 1
ATOM 681 C C . ALA A 1 86 ? 7.642 1.491 -12.305 1.00 94.69 86 ALA A C 1
ATOM 683 O O . ALA A 1 86 ? 7.627 2.696 -12.563 1.00 94.69 86 ALA A O 1
ATOM 684 N N . PHE A 1 87 ? 8.116 0.596 -13.177 1.00 94.44 87 PHE A N 1
ATOM 685 C CA . PHE A 1 87 ? 8.554 0.965 -14.523 1.00 94.44 87 PHE A CA 1
ATOM 686 C C . PHE A 1 87 ? 7.385 1.365 -15.432 1.00 94.44 87 PHE A C 1
ATOM 688 O O . PHE A 1 87 ? 7.496 2.346 -16.167 1.00 94.44 87 PHE A O 1
ATOM 695 N N . ILE A 1 88 ? 6.279 0.615 -15.398 1.00 91.44 88 ILE A N 1
ATOM 696 C CA . ILE A 1 88 ? 5.102 0.870 -16.243 1.00 91.44 88 ILE A CA 1
ATOM 697 C C . ILE A 1 88 ? 4.467 2.215 -15.876 1.00 91.44 88 ILE A C 1
ATOM 699 O O . ILE A 1 88 ? 4.229 3.037 -16.761 1.00 91.44 88 ILE A O 1
ATOM 703 N N . ASP A 1 89 ? 4.291 2.465 -14.580 1.00 93.44 89 ASP A N 1
ATOM 704 C CA . ASP A 1 89 ? 3.639 3.671 -14.060 1.00 93.44 89 ASP A CA 1
ATOM 705 C C . ASP A 1 89 ? 4.617 4.845 -13.886 1.00 93.44 89 ASP A C 1
ATOM 707 O O . ASP A 1 89 ? 4.221 5.952 -13.528 1.00 93.44 89 ASP A O 1
ATOM 711 N N . SER A 1 90 ? 5.902 4.632 -14.192 1.00 94.38 90 SER A N 1
ATOM 712 C CA . SER A 1 90 ? 6.970 5.640 -14.126 1.00 94.38 90 SER A CA 1
ATOM 713 C C . SER A 1 90 ? 7.129 6.310 -12.749 1.00 94.38 90 SER A C 1
ATOM 715 O O . SER A 1 90 ? 7.518 7.475 -12.643 1.00 94.38 90 SER A O 1
ATOM 717 N N . THR A 1 91 ? 6.856 5.570 -11.677 1.00 94.88 91 THR A N 1
ATOM 718 C CA . THR A 1 91 ? 6.808 6.079 -10.295 1.00 94.88 91 THR A CA 1
ATOM 719 C C . THR A 1 91 ? 8.195 6.396 -9.727 1.00 94.88 91 THR A C 1
ATOM 721 O O . THR A 1 91 ? 8.348 7.362 -8.982 1.00 94.88 91 THR A O 1
ATOM 724 N N . ILE A 1 92 ? 9.229 5.634 -10.108 1.00 95.38 92 ILE A N 1
ATOM 725 C CA . ILE A 1 92 ? 10.614 5.782 -9.619 1.00 95.38 92 ILE A CA 1
ATOM 726 C C . ILE A 1 92 ? 11.493 6.372 -10.729 1.00 95.38 92 ILE A C 1
ATOM 728 O O . ILE A 1 92 ? 12.294 5.690 -11.363 1.00 95.38 92 ILE A O 1
ATOM 732 N N . SER A 1 93 ? 11.315 7.664 -11.002 1.00 93.88 93 SER A N 1
ATOM 733 C CA . SER A 1 93 ? 11.934 8.331 -12.159 1.00 93.88 93 SER A CA 1
ATOM 734 C C . SER A 1 93 ? 13.369 8.844 -11.937 1.00 93.88 93 SER A C 1
ATOM 736 O O . SER A 1 93 ? 14.009 9.281 -12.893 1.00 93.88 93 SER A O 1
ATOM 738 N N . THR A 1 94 ? 13.905 8.807 -10.711 1.00 95.75 94 THR A N 1
ATOM 739 C CA . THR A 1 94 ? 15.253 9.320 -10.387 1.00 95.75 94 THR A CA 1
ATOM 740 C C . THR A 1 94 ? 16.067 8.324 -9.563 1.00 95.75 94 THR A C 1
ATOM 742 O O . THR A 1 94 ? 15.513 7.461 -8.883 1.00 95.75 94 THR A O 1
ATOM 745 N N . SER A 1 95 ? 17.400 8.451 -9.604 1.00 94.56 95 SER A N 1
ATOM 746 C CA . SER A 1 95 ? 18.289 7.639 -8.758 1.00 94.56 95 SER A CA 1
ATOM 747 C C . SER A 1 95 ? 18.065 7.913 -7.270 1.00 94.56 95 SER A C 1
ATOM 749 O O . SER A 1 95 ? 18.129 6.986 -6.470 1.00 94.56 95 SER A O 1
ATOM 751 N N . ASP A 1 96 ? 17.761 9.160 -6.902 1.00 95.31 96 ASP A N 1
ATOM 752 C CA . ASP A 1 96 ? 17.466 9.527 -5.515 1.00 95.31 96 ASP A CA 1
ATOM 753 C C . ASP A 1 96 ? 16.172 8.869 -5.031 1.00 95.31 96 ASP A C 1
ATOM 755 O O . ASP A 1 96 ? 16.139 8.334 -3.927 1.00 95.31 96 ASP A O 1
ATOM 759 N N . ALA A 1 97 ? 15.133 8.825 -5.877 1.00 94.69 97 ALA A N 1
ATOM 760 C CA . ALA A 1 97 ? 13.903 8.101 -5.567 1.00 94.69 97 ALA A CA 1
ATOM 761 C C . ALA A 1 97 ? 14.174 6.600 -5.379 1.00 94.69 97 ALA A C 1
ATOM 763 O O . ALA A 1 97 ? 13.661 6.004 -4.439 1.00 94.69 97 ALA A O 1
ATOM 764 N N . ALA A 1 98 ? 15.022 5.993 -6.217 1.00 96.19 98 ALA A N 1
ATOM 765 C CA . ALA A 1 98 ? 15.416 4.591 -6.058 1.00 96.19 98 ALA A CA 1
ATOM 766 C C . ALA A 1 98 ? 16.133 4.338 -4.716 1.00 96.19 98 ALA A C 1
ATOM 768 O O . ALA A 1 98 ? 15.808 3.378 -4.018 1.00 96.19 98 ALA A O 1
ATOM 769 N N . SER A 1 99 ? 17.049 5.225 -4.316 1.00 95.88 99 SER A N 1
ATOM 770 C CA . SER A 1 99 ? 17.721 5.154 -3.011 1.00 95.88 99 SER A CA 1
ATOM 771 C C . SER A 1 99 ? 16.742 5.298 -1.841 1.00 95.88 99 SER A C 1
ATOM 773 O O . SER A 1 99 ? 16.819 4.525 -0.889 1.00 95.88 99 SER A O 1
ATOM 775 N N . GLN A 1 100 ? 15.790 6.235 -1.924 1.00 95.31 100 GLN A N 1
ATOM 776 C CA . GLN A 1 100 ? 14.751 6.427 -0.904 1.00 95.31 100 GLN A CA 1
ATOM 777 C C . GLN A 1 100 ? 13.856 5.192 -0.765 1.00 95.31 100 GLN A C 1
ATOM 779 O O . GLN A 1 100 ? 13.552 4.770 0.348 1.00 95.31 100 GLN A O 1
ATOM 784 N N . VAL A 1 101 ? 13.481 4.560 -1.882 1.00 95.94 101 VAL A N 1
ATOM 785 C CA . VAL A 1 101 ? 12.693 3.320 -1.862 1.00 95.94 101 VAL A CA 1
ATOM 786 C C . VAL A 1 101 ? 13.474 2.185 -1.193 1.00 95.94 101 VAL A C 1
ATOM 788 O O . VAL A 1 101 ? 12.908 1.430 -0.402 1.00 95.94 101 VAL A O 1
ATOM 791 N N . LEU A 1 102 ? 14.774 2.061 -1.477 1.00 95.38 102 LEU A N 1
ATOM 792 C CA . LEU A 1 102 ? 15.621 1.050 -0.843 1.00 95.38 102 LEU A CA 1
ATOM 793 C C . LEU A 1 102 ? 15.742 1.278 0.672 1.00 95.38 102 LEU A C 1
ATOM 795 O O . LEU A 1 102 ? 15.669 0.324 1.450 1.00 95.38 102 LEU A O 1
ATOM 799 N N . GLU A 1 103 ? 15.896 2.531 1.101 1.00 94.88 103 GLU A N 1
ATOM 800 C CA . GLU A 1 103 ? 15.920 2.900 2.519 1.00 94.88 103 GLU A CA 1
ATOM 801 C C . GLU A 1 103 ? 14.580 2.601 3.204 1.00 94.88 103 GLU A C 1
ATOM 803 O O . GLU A 1 103 ? 14.566 2.028 4.300 1.00 94.88 103 GLU A O 1
ATOM 808 N N . LEU A 1 104 ? 13.461 2.920 2.544 1.00 95.12 104 LEU A N 1
ATOM 809 C CA . LEU A 1 104 ? 12.111 2.606 3.007 1.00 95.12 104 LEU A CA 1
ATOM 810 C C . LEU A 1 104 ? 11.935 1.096 3.197 1.00 95.12 104 LEU A C 1
ATOM 812 O O . LEU A 1 104 ? 11.555 0.667 4.284 1.00 95.12 104 LEU A O 1
ATOM 816 N N . LEU A 1 105 ? 12.275 0.287 2.187 1.00 95.00 105 LEU A N 1
ATOM 817 C CA . LEU A 1 105 ? 12.215 -1.178 2.254 1.00 95.00 105 LEU A CA 1
ATOM 818 C C . LEU A 1 105 ? 13.085 -1.735 3.380 1.00 95.00 105 LEU A C 1
ATOM 820 O O . LEU A 1 105 ? 12.632 -2.567 4.164 1.00 95.00 105 LEU A O 1
ATOM 824 N N . THR A 1 106 ? 14.318 -1.245 3.499 1.00 92.19 106 THR A N 1
ATOM 825 C CA . THR A 1 106 ? 15.247 -1.682 4.547 1.00 92.19 106 THR A CA 1
ATOM 826 C C . THR A 1 106 ? 14.686 -1.359 5.928 1.00 92.19 106 THR A C 1
ATOM 828 O O . THR A 1 106 ? 14.665 -2.212 6.815 1.00 92.19 106 THR A O 1
ATOM 831 N N . THR A 1 107 ? 14.184 -0.140 6.117 1.00 92.38 107 THR A N 1
ATOM 832 C CA . THR A 1 107 ? 13.607 0.326 7.384 1.00 92.38 107 THR A CA 1
ATOM 833 C C . THR A 1 107 ? 12.317 -0.409 7.733 1.00 92.38 107 THR A C 1
ATOM 835 O O . THR A 1 107 ? 12.067 -0.697 8.907 1.00 92.38 107 THR A O 1
ATOM 838 N N . LEU A 1 108 ? 11.499 -0.729 6.735 1.00 92.44 108 LEU A N 1
ATOM 839 C CA . LEU A 1 108 ? 10.273 -1.491 6.908 1.00 92.44 108 LEU A CA 1
ATOM 840 C C . LEU A 1 108 ? 10.597 -2.932 7.326 1.00 92.44 108 LEU A C 1
ATOM 842 O O . LEU A 1 108 ? 10.135 -3.351 8.385 1.00 92.44 108 LEU A O 1
ATOM 846 N N . ASN A 1 109 ? 11.466 -3.633 6.588 1.00 88.44 109 ASN A N 1
ATOM 847 C CA . ASN A 1 109 ? 11.812 -5.041 6.835 1.00 88.44 109 ASN A CA 1
ATOM 848 C C . ASN A 1 109 ? 12.603 -5.268 8.129 1.00 88.44 109 ASN A C 1
ATOM 850 O O . ASN A 1 109 ? 12.385 -6.251 8.829 1.00 88.44 109 ASN A O 1
ATOM 854 N N . THR A 1 110 ? 13.549 -4.385 8.457 1.00 85.62 110 THR A N 1
ATOM 855 C CA . THR A 1 110 ? 14.482 -4.633 9.575 1.00 85.62 110 THR A CA 1
ATOM 856 C C . THR A 1 110 ? 14.034 -4.028 10.897 1.00 85.62 110 THR A C 1
ATOM 858 O O . THR A 1 110 ? 14.482 -4.470 11.952 1.00 85.62 110 THR A O 1
ATOM 861 N N . LYS A 1 111 ? 13.180 -3.000 10.862 1.00 87.94 111 LYS A N 1
ATOM 862 C CA . LYS A 1 111 ? 12.799 -2.244 12.060 1.00 87.94 111 LYS A CA 1
ATOM 863 C C . LYS A 1 111 ? 11.292 -2.189 12.205 1.00 87.94 111 LYS A C 1
ATOM 865 O O . LYS A 1 111 ? 10.743 -2.747 13.143 1.00 87.94 111 LYS A O 1
ATOM 870 N N . THR A 1 112 ? 10.620 -1.499 11.295 1.00 89.88 112 THR A N 1
ATOM 871 C CA . THR A 1 112 ? 9.269 -1.001 11.569 1.00 89.88 112 THR A CA 1
ATOM 872 C C . THR A 1 112 ? 8.232 -2.119 11.573 1.00 89.88 112 THR A C 1
ATOM 874 O O . THR A 1 112 ? 7.522 -2.263 12.564 1.00 89.88 112 THR A O 1
ATOM 877 N N . LEU A 1 113 ? 8.182 -2.939 10.517 1.00 90.19 113 LEU A N 1
ATOM 878 C CA . LEU A 1 113 ? 7.224 -4.041 10.415 1.00 90.19 113 LEU A CA 1
ATOM 879 C C . LEU A 1 113 ? 7.510 -5.110 11.471 1.00 90.19 113 LEU A C 1
ATOM 881 O O . LEU A 1 113 ? 6.602 -5.506 12.191 1.00 90.19 113 LEU A O 1
ATOM 885 N N . THR A 1 114 ? 8.771 -5.525 11.603 1.00 86.94 114 THR A N 1
ATOM 886 C CA . THR A 1 114 ? 9.185 -6.590 12.529 1.00 86.94 114 THR A CA 1
ATOM 887 C C . THR A 1 114 ? 8.896 -6.229 13.984 1.00 86.94 114 THR A C 1
ATOM 889 O O . THR A 1 114 ? 8.206 -6.980 14.670 1.00 86.94 114 THR A O 1
ATOM 892 N N . ILE A 1 115 ? 9.321 -5.045 14.444 1.00 88.31 115 ILE A N 1
ATOM 893 C CA . ILE A 1 115 ? 9.081 -4.606 15.829 1.00 88.31 115 ILE A CA 1
ATOM 894 C C . ILE A 1 115 ? 7.581 -4.452 16.095 1.00 88.31 115 ILE A C 1
ATOM 896 O O . ILE A 1 115 ? 7.094 -4.887 17.141 1.00 88.31 115 ILE A O 1
ATOM 900 N N . ALA A 1 116 ? 6.833 -3.856 15.158 1.00 90.31 116 ALA A N 1
ATOM 901 C CA . ALA A 1 116 ? 5.388 -3.712 15.302 1.00 90.31 116 ALA A CA 1
ATOM 902 C C . ALA A 1 116 ? 4.699 -5.084 15.363 1.00 90.31 116 ALA A C 1
ATOM 904 O O . ALA A 1 116 ? 3.839 -5.288 16.215 1.00 90.31 116 ALA A O 1
ATOM 905 N N . PHE A 1 117 ? 5.103 -6.036 14.513 1.00 89.00 117 PHE A N 1
ATOM 906 C CA . PHE A 1 117 ? 4.546 -7.392 14.447 1.00 89.00 117 PHE A CA 1
ATOM 907 C C . PHE A 1 117 ? 4.782 -8.189 15.710 1.00 89.00 117 PHE A C 1
ATOM 909 O O . PHE A 1 117 ? 3.832 -8.750 16.257 1.00 89.00 117 PHE A O 1
ATOM 916 N N . GLU A 1 118 ? 6.009 -8.204 16.209 1.00 88.44 118 GLU A N 1
ATOM 917 C CA . GLU A 1 118 ? 6.340 -8.903 17.444 1.00 88.44 118 GLU A CA 1
ATOM 918 C C . GLU A 1 118 ? 5.596 -8.302 18.638 1.00 88.44 118 GLU A C 1
ATOM 920 O O . GLU A 1 118 ? 4.961 -9.030 19.405 1.00 88.44 118 GLU A O 1
ATOM 925 N N . THR A 1 119 ? 5.615 -6.971 18.766 1.00 90.50 119 THR A N 1
ATOM 926 C CA . THR A 1 119 ? 4.976 -6.275 19.892 1.00 90.50 119 THR A CA 1
ATOM 927 C C . THR A 1 119 ? 3.461 -6.475 19.867 1.00 90.50 119 THR A C 1
ATOM 929 O O . THR A 1 119 ? 2.865 -6.860 20.878 1.00 90.50 119 THR A O 1
ATOM 932 N N . PHE A 1 120 ? 2.830 -6.292 18.705 1.00 91.88 120 PHE A N 1
ATOM 933 C CA . PHE A 1 120 ? 1.389 -6.452 18.554 1.00 91.88 120 PHE A CA 1
ATOM 934 C C . PHE A 1 120 ? 0.959 -7.907 18.758 1.00 91.88 120 PHE A C 1
ATOM 936 O O . PHE A 1 120 ? 0.080 -8.164 19.576 1.00 91.88 120 PHE A O 1
ATOM 943 N N . SER A 1 121 ? 1.608 -8.870 18.093 1.00 89.88 121 SER A N 1
ATOM 944 C CA . SER A 1 121 ? 1.251 -10.296 18.188 1.00 89.88 121 SER A CA 1
ATOM 945 C C . SER A 1 121 ? 1.388 -10.828 19.611 1.00 89.88 121 SER A C 1
ATOM 947 O O . SER A 1 121 ? 0.511 -11.553 20.084 1.00 89.88 121 SER A O 1
ATOM 949 N N . LYS A 1 122 ? 2.445 -10.420 20.325 1.00 90.75 122 LYS A N 1
ATOM 950 C CA . LYS A 1 122 ? 2.609 -10.729 21.748 1.00 90.75 122 LYS A CA 1
ATOM 951 C C . LYS A 1 122 ? 1.466 -10.145 22.578 1.00 90.75 122 LYS A C 1
ATOM 953 O O . LYS A 1 122 ? 0.828 -10.874 23.329 1.00 90.75 122 LYS A O 1
ATOM 958 N N . THR A 1 123 ? 1.155 -8.862 22.395 1.00 92.06 123 THR A N 1
ATOM 959 C CA . THR A 1 123 ? 0.085 -8.189 23.152 1.00 92.06 123 THR A CA 1
ATOM 960 C C . THR A 1 123 ? -1.292 -8.810 22.883 1.00 92.06 123 THR A C 1
ATOM 962 O O . THR A 1 123 ? -2.074 -9.008 23.811 1.00 92.06 123 THR A O 1
ATOM 965 N N . VAL A 1 124 ? -1.590 -9.161 21.628 1.00 92.19 124 VAL A N 1
ATOM 966 C CA . VAL A 1 124 ? -2.817 -9.863 21.214 1.00 92.19 124 VAL A CA 1
ATOM 967 C C . VAL A 1 124 ? -2.940 -11.213 21.917 1.00 92.19 124 VAL A C 1
ATOM 969 O O . VAL A 1 124 ? -3.993 -11.512 22.483 1.00 92.19 124 VAL A O 1
ATOM 972 N N . ALA A 1 125 ? -1.866 -12.008 21.909 1.00 89.75 125 ALA A N 1
ATOM 973 C CA . ALA A 1 125 ? -1.833 -13.318 22.550 1.00 89.75 125 ALA A CA 1
ATOM 974 C C . ALA A 1 125 ? -2.008 -13.210 24.073 1.00 89.75 125 ALA A C 1
ATOM 976 O O . ALA A 1 125 ? -2.841 -13.920 24.636 1.00 89.75 125 ALA A O 1
ATOM 977 N N . ASP A 1 126 ? -1.309 -12.271 24.719 1.00 90.31 126 ASP A N 1
ATOM 978 C CA . ASP A 1 126 ? -1.421 -11.995 26.158 1.00 90.31 126 ASP A CA 1
ATOM 979 C C . ASP A 1 126 ? -2.845 -11.559 26.556 1.00 90.31 126 ASP A C 1
ATOM 981 O O . ASP A 1 126 ? -3.284 -11.782 27.685 1.00 90.31 126 ASP A O 1
ATOM 985 N N . CYS A 1 127 ? -3.594 -10.959 25.625 1.00 90.31 127 CYS A N 1
ATOM 986 C CA . CYS A 1 127 ? -4.988 -10.562 25.821 1.00 90.31 127 CYS A CA 1
ATOM 987 C C . CYS A 1 127 ? -6.007 -11.659 25.461 1.00 90.31 127 CYS A C 1
ATOM 989 O O . CYS A 1 127 ? -7.208 -11.428 25.596 1.00 90.31 127 CYS A O 1
ATOM 991 N N . GLY A 1 128 ? -5.581 -12.839 24.997 1.00 90.62 128 GLY A N 1
ATOM 992 C CA . GLY A 1 128 ? -6.492 -13.914 24.580 1.00 90.62 128 GLY A CA 1
ATOM 993 C C . GLY A 1 128 ? -7.313 -13.576 23.328 1.00 90.62 128 GLY A C 1
ATOM 994 O O . GLY A 1 128 ? -8.436 -14.062 23.166 1.00 90.62 128 GLY A O 1
ATOM 995 N N . LEU A 1 129 ? -6.781 -12.715 22.457 1.00 92.69 129 LEU A N 1
ATOM 996 C CA . LEU A 1 129 ? -7.390 -12.342 21.181 1.00 92.69 129 LEU A CA 1
ATOM 997 C C . LEU A 1 129 ? -6.860 -13.226 20.037 1.00 92.69 129 LEU A C 1
ATOM 999 O O . LEU A 1 129 ? -5.835 -13.902 20.158 1.00 92.69 129 LEU A O 1
ATOM 1003 N N . LEU A 1 130 ? -7.577 -13.243 18.916 1.00 90.88 130 LEU A N 1
ATOM 1004 C CA . LEU A 1 130 ? -7.140 -13.923 17.700 1.00 90.88 130 LEU A CA 1
ATOM 1005 C C . LEU A 1 130 ? -5.960 -13.176 17.081 1.00 90.88 130 LEU A C 1
ATOM 1007 O O . LEU A 1 130 ? -6.019 -11.961 16.904 1.00 90.88 130 LEU A O 1
ATOM 1011 N N . ILE A 1 131 ? -4.907 -13.916 16.725 1.00 88.62 131 ILE A N 1
ATOM 1012 C CA . ILE A 1 131 ? -3.756 -13.358 16.014 1.00 88.62 131 ILE A CA 1
ATOM 1013 C C . ILE A 1 131 ? -4.183 -13.087 14.567 1.00 88.62 131 ILE A C 1
ATOM 1015 O O . ILE A 1 131 ? -4.497 -14.036 13.844 1.00 88.62 131 ILE A O 1
ATOM 1019 N N . PRO A 1 132 ? -4.228 -11.820 14.134 1.00 88.75 132 PRO A N 1
ATOM 1020 C CA . PRO A 1 132 ? -4.599 -11.482 12.765 1.00 88.75 132 PRO A CA 1
ATOM 1021 C C . PRO A 1 132 ? -3.540 -11.926 11.754 1.00 88.75 132 PRO A C 1
ATOM 1023 O O . PRO A 1 132 ? -2.351 -11.999 12.059 1.00 88.75 132 PRO A O 1
ATOM 1026 N N . THR A 1 133 ? -3.980 -12.164 10.519 1.00 88.50 133 THR A N 1
ATOM 1027 C CA . THR A 1 133 ? -3.137 -12.662 9.419 1.00 88.50 133 THR A CA 1
ATOM 1028 C C . THR A 1 133 ? -2.769 -11.599 8.385 1.00 88.50 133 THR A C 1
ATOM 1030 O O . THR A 1 133 ? -2.021 -11.909 7.461 1.00 88.50 133 THR A O 1
ATOM 1033 N N . ALA A 1 134 ? -3.292 -10.378 8.515 1.00 91.62 134 ALA A N 1
ATOM 1034 C CA . ALA A 1 134 ? -3.050 -9.253 7.614 1.00 91.62 134 ALA A CA 1
ATOM 1035 C C . ALA A 1 134 ? -3.002 -7.927 8.391 1.00 91.62 134 ALA A C 1
ATOM 1037 O O . ALA A 1 134 ? -3.584 -7.814 9.477 1.00 91.62 134 ALA A O 1
ATOM 1038 N N . MET A 1 135 ? -2.353 -6.909 7.813 1.00 92.75 135 MET A N 1
ATOM 1039 C CA . MET A 1 135 ? -2.233 -5.584 8.436 1.00 92.75 135 MET A CA 1
ATOM 1040 C C . MET A 1 135 ? -3.589 -4.897 8.598 1.00 92.75 135 MET A C 1
ATOM 1042 O O . MET A 1 135 ? -3.836 -4.295 9.637 1.00 92.75 135 MET A O 1
ATOM 1046 N N . ARG A 1 136 ? -4.506 -5.015 7.631 1.00 94.44 136 ARG A N 1
ATOM 1047 C CA . ARG A 1 136 ? -5.841 -4.407 7.749 1.00 94.44 136 ARG A CA 1
ATOM 1048 C C . ARG A 1 136 ? -6.579 -4.873 9.005 1.00 94.44 136 ARG A C 1
ATOM 1050 O O . ARG A 1 136 ? -7.119 -4.050 9.739 1.00 94.44 136 ARG A O 1
ATOM 1057 N N . THR A 1 137 ? -6.523 -6.172 9.291 1.00 92.62 137 THR A N 1
ATOM 1058 C CA . THR A 1 137 ? -7.203 -6.768 10.446 1.00 92.62 137 THR A CA 1
ATOM 1059 C C . THR A 1 137 ? -6.663 -6.241 11.779 1.00 92.62 137 THR A C 1
ATOM 1061 O O . THR A 1 137 ? -7.399 -6.198 12.760 1.00 92.62 137 THR A O 1
ATOM 1064 N N . TRP A 1 138 ? -5.408 -5.784 11.843 1.00 94.00 138 TRP A N 1
ATOM 1065 C CA . TRP A 1 138 ? -4.906 -5.102 13.041 1.00 94.00 138 TRP A CA 1
ATOM 1066 C C . TRP A 1 138 ? -5.639 -3.793 13.299 1.00 94.00 138 TRP A C 1
ATOM 1068 O O . TRP A 1 138 ? -6.030 -3.528 14.434 1.00 94.00 138 TRP A O 1
ATOM 1078 N N . GLY A 1 139 ? -5.834 -2.989 12.251 1.00 94.06 139 GLY A N 1
ATOM 1079 C CA . GLY A 1 139 ? -6.595 -1.747 12.333 1.00 94.06 139 GLY A CA 1
ATOM 1080 C C . GLY A 1 139 ? -8.020 -1.994 12.814 1.00 94.06 139 GLY A C 1
ATOM 1081 O O . GLY A 1 139 ? -8.495 -1.280 13.695 1.00 94.06 139 GLY A O 1
ATOM 1082 N N . ASP A 1 140 ? -8.658 -3.050 12.307 1.00 93.94 140 ASP A N 1
ATOM 1083 C CA . ASP A 1 140 ? -10.003 -3.452 12.728 1.00 93.94 140 ASP A CA 1
ATOM 1084 C C . ASP A 1 140 ? -10.037 -3.832 14.220 1.00 93.94 140 ASP A C 1
ATOM 1086 O O . ASP A 1 140 ? -10.896 -3.355 14.964 1.00 93.94 140 ASP A O 1
ATOM 1090 N N . ILE A 1 141 ? -9.063 -4.621 14.694 1.00 94.69 141 ILE A N 1
ATOM 1091 C CA . ILE A 1 141 ? -8.932 -4.987 16.115 1.00 94.69 141 ILE A CA 1
ATOM 1092 C C . ILE A 1 141 ? -8.719 -3.738 16.984 1.00 94.69 141 ILE A C 1
ATOM 1094 O O . ILE A 1 141 ? -9.422 -3.558 17.980 1.00 94.69 141 ILE A O 1
ATOM 1098 N N . LEU A 1 142 ? -7.785 -2.855 16.613 1.00 95.19 142 LEU A N 1
ATOM 1099 C CA . LEU A 1 142 ? -7.515 -1.611 17.345 1.00 95.19 142 LEU A CA 1
ATOM 1100 C C . LEU A 1 142 ? -8.753 -0.711 17.404 1.00 95.19 142 LEU A C 1
ATOM 1102 O O . LEU A 1 142 ? -9.047 -0.132 18.453 1.00 95.19 142 LEU A O 1
ATOM 1106 N N . GLN A 1 143 ? -9.507 -0.627 16.307 1.00 95.50 143 GLN A N 1
ATOM 1107 C CA . GLN A 1 143 ? -10.739 0.150 16.242 1.00 95.50 143 GLN A CA 1
ATOM 1108 C C . GLN A 1 143 ? -11.810 -0.418 17.180 1.00 95.50 143 GLN A C 1
ATOM 1110 O O . GLN A 1 143 ? -12.394 0.344 17.950 1.00 95.50 143 GLN A O 1
ATOM 1115 N N . ILE A 1 144 ? -12.015 -1.740 17.194 1.00 95.19 144 ILE A N 1
ATOM 1116 C CA . ILE A 1 144 ? -12.949 -2.395 18.124 1.00 95.19 144 ILE A CA 1
ATOM 1117 C C . ILE A 1 144 ? -12.539 -2.115 19.575 1.00 95.19 144 ILE A C 1
ATOM 1119 O O . ILE A 1 144 ? -13.376 -1.724 20.383 1.00 95.19 144 ILE A O 1
ATOM 1123 N N . ILE A 1 145 ? -11.253 -2.240 19.910 1.00 95.44 145 ILE A N 1
ATOM 1124 C CA . ILE A 1 145 ? -10.743 -1.992 21.268 1.00 95.44 145 ILE A CA 1
ATOM 1125 C C . ILE A 1 145 ? -10.946 -0.528 21.683 1.00 95.44 145 ILE A C 1
ATOM 1127 O O . ILE A 1 145 ? -11.388 -0.259 22.804 1.00 95.44 145 ILE A O 1
ATOM 1131 N N . ARG A 1 146 ? -10.682 0.426 20.783 1.00 95.69 146 ARG A N 1
ATOM 1132 C CA . ARG A 1 146 ? -10.940 1.856 21.010 1.00 95.69 146 ARG A CA 1
ATOM 1133 C C . ARG A 1 146 ? -12.424 2.128 21.223 1.00 95.69 146 ARG A C 1
ATOM 1135 O O . ARG A 1 146 ? -12.801 2.896 22.115 1.00 95.69 146 ARG A O 1
ATOM 1142 N N . ASP A 1 147 ? -13.275 1.500 20.424 1.00 95.25 147 ASP A N 1
ATOM 1143 C CA . ASP A 1 147 ? -14.717 1.658 20.541 1.00 95.25 147 ASP A CA 1
ATOM 1144 C C . ASP A 1 147 ? -15.249 1.066 21.844 1.00 95.25 147 ASP A C 1
ATOM 1146 O O . ASP A 1 147 ? -16.095 1.690 22.490 1.00 95.25 147 ASP A O 1
ATOM 1150 N N . THR A 1 148 ? -14.685 -0.051 22.302 1.00 95.19 148 THR A N 1
ATOM 1151 C CA . THR A 1 148 ? -14.974 -0.620 23.619 1.00 95.19 148 THR A CA 1
ATOM 1152 C C . THR A 1 148 ? -14.539 0.315 24.743 1.00 95.19 148 THR A C 1
ATOM 1154 O O . THR A 1 148 ? -15.342 0.605 25.628 1.00 95.19 148 THR A O 1
ATOM 1157 N N . LYS A 1 149 ? -13.312 0.853 24.689 1.00 95.19 149 LYS A N 1
ATOM 1158 C CA . LYS A 1 149 ? -12.793 1.794 25.696 1.00 95.19 149 LYS A CA 1
ATOM 1159 C C . LYS A 1 149 ? -13.681 3.026 25.830 1.00 95.19 149 LYS A C 1
ATOM 1161 O O . LYS A 1 149 ? -14.175 3.316 26.911 1.00 95.19 149 LYS A O 1
ATOM 1166 N N . THR A 1 150 ? -13.959 3.694 24.717 1.00 95.38 150 THR A N 1
ATOM 1167 C CA . THR A 1 150 ? -14.809 4.897 24.697 1.00 95.38 150 THR A CA 1
ATOM 1168 C C . THR A 1 150 ? -16.270 4.616 25.064 1.00 95.38 150 THR A C 1
ATOM 1170 O O . THR A 1 150 ? -16.957 5.497 25.570 1.00 95.38 150 THR A O 1
ATOM 1173 N N . THR A 1 151 ? -16.765 3.391 24.855 1.00 95.50 151 THR A N 1
ATOM 1174 C CA . THR A 1 151 ? -18.081 2.972 25.366 1.00 95.50 151 THR A CA 1
ATOM 1175 C C . THR A 1 151 ? -18.061 2.847 26.891 1.00 95.50 151 THR A C 1
ATOM 1177 O O . THR A 1 151 ? -18.980 3.329 27.550 1.00 95.50 151 THR A O 1
ATOM 1180 N N . LEU A 1 152 ? -17.003 2.257 27.457 1.00 95.00 152 LEU A N 1
ATOM 1181 C CA . LEU A 1 152 ? -16.828 2.098 28.906 1.00 95.00 152 LEU A CA 1
ATOM 1182 C C . LEU A 1 152 ? -16.437 3.395 29.642 1.00 95.00 152 LEU A C 1
ATOM 1184 O O . LEU A 1 152 ? -16.514 3.455 30.865 1.00 95.00 152 LEU A O 1
ATOM 1188 N N . GLU A 1 153 ? -16.069 4.456 28.920 1.00 95.19 153 GLU A N 1
ATOM 1189 C CA . GLU A 1 153 ? -15.904 5.804 29.487 1.00 95.19 153 GLU A CA 1
ATOM 1190 C C . GLU A 1 153 ? -17.252 6.462 29.833 1.00 95.19 153 GLU A C 1
ATOM 1192 O O . GLU A 1 153 ? -17.328 7.263 30.764 1.00 95.19 153 GLU A O 1
ATOM 1197 N N . VAL A 1 154 ? -18.320 6.124 29.099 1.00 96.38 154 VAL A N 1
ATOM 1198 C CA . VAL A 1 154 ? -19.659 6.725 29.260 1.00 96.38 154 VAL A CA 1
ATOM 1199 C C . VAL A 1 154 ? -20.694 5.770 29.847 1.00 96.38 154 VAL A C 1
ATOM 1201 O O . VAL A 1 154 ? -21.751 6.215 30.293 1.00 96.38 154 VAL A O 1
ATOM 1204 N N . PHE A 1 155 ? -20.412 4.469 29.879 1.00 95.88 155 PHE A N 1
ATOM 1205 C CA . PHE A 1 155 ? -21.257 3.455 30.498 1.00 95.88 155 PHE A CA 1
ATOM 1206 C C . PHE A 1 155 ? -20.455 2.554 31.430 1.00 95.88 155 PHE A C 1
ATOM 1208 O O . PHE A 1 155 ? -19.294 2.256 31.172 1.00 95.88 155 PHE A O 1
ATOM 1215 N N . ASN A 1 156 ? -21.094 2.040 32.480 1.00 93.62 156 ASN A N 1
ATOM 1216 C CA . ASN A 1 156 ? -20.536 0.897 33.196 1.00 93.62 156 ASN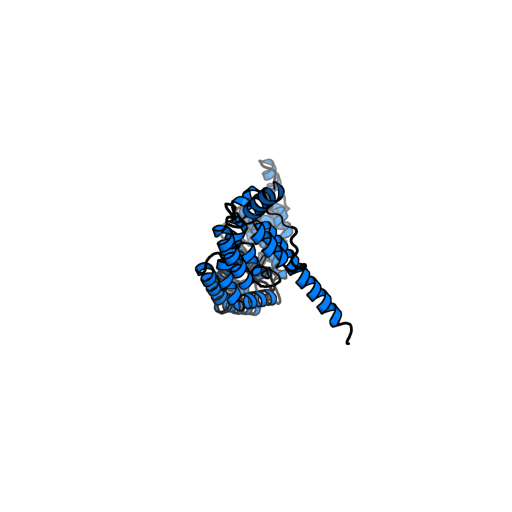 A CA 1
ATOM 1217 C C . ASN A 1 156 ? -20.593 -0.377 32.319 1.00 93.62 156 ASN A C 1
ATOM 1219 O O . ASN A 1 156 ? -21.280 -0.420 31.296 1.00 93.62 156 ASN A O 1
ATOM 1223 N N . LYS A 1 157 ? -19.894 -1.439 32.735 1.00 91.69 157 LYS A N 1
ATOM 1224 C CA . LYS A 1 157 ? -19.804 -2.708 31.985 1.00 91.69 157 LYS A CA 1
ATOM 1225 C C . LYS A 1 157 ? -21.143 -3.418 31.747 1.00 91.69 157 LYS A C 1
ATOM 1227 O O . LYS A 1 157 ? -21.253 -4.179 30.787 1.00 91.69 157 LYS A O 1
ATOM 1232 N N . ASP A 1 158 ? -22.157 -3.137 32.565 1.00 93.38 158 ASP A N 1
ATOM 1233 C CA . ASP A 1 158 ? -23.482 -3.763 32.475 1.00 93.38 158 ASP A CA 1
ATOM 1234 C C . ASP A 1 158 ? -24.208 -3.361 31.176 1.00 93.38 158 ASP A C 1
ATOM 1236 O O . ASP A 1 158 ? -25.207 -3.972 30.801 1.00 93.38 158 ASP A O 1
ATOM 1240 N N . ILE A 1 159 ? -23.697 -2.357 30.444 1.00 94.19 159 ILE A N 1
ATOM 1241 C CA . ILE A 1 159 ? -24.180 -1.978 29.110 1.00 94.19 159 ILE A CA 1
ATOM 1242 C C . ILE A 1 159 ? -24.271 -3.164 28.150 1.00 94.19 159 ILE A C 1
ATOM 1244 O O . ILE A 1 159 ? -25.227 -3.254 27.382 1.00 94.19 159 ILE A O 1
ATOM 1248 N N . PHE A 1 160 ? -23.310 -4.085 28.213 1.00 91.88 160 PHE A N 1
ATOM 1249 C CA . PHE A 1 160 ? -23.237 -5.229 27.307 1.00 91.88 160 PHE A CA 1
ATOM 1250 C C . PHE A 1 160 ? -24.208 -6.362 27.673 1.00 91.88 160 PHE A C 1
ATOM 1252 O O . PHE A 1 160 ? -24.368 -7.293 26.890 1.00 91.88 160 PHE A O 1
ATOM 1259 N N . GLU A 1 161 ? -24.890 -6.271 28.819 1.00 92.31 161 GLU A N 1
ATOM 1260 C CA . GLU A 1 161 ? -25.951 -7.201 29.234 1.00 92.31 161 GLU A CA 1
ATOM 1261 C C . GLU A 1 161 ? -27.350 -6.729 28.792 1.00 92.31 161 GLU A C 1
ATOM 1263 O O . GLU A 1 161 ? -28.329 -7.472 28.884 1.00 92.31 161 GLU A O 1
ATOM 1268 N N . LEU A 1 162 ? -27.470 -5.487 28.310 1.00 92.06 162 LEU A N 1
ATOM 1269 C CA . LEU A 1 162 ? -28.735 -4.915 27.855 1.00 92.06 162 LEU A CA 1
ATOM 1270 C C . LEU A 1 162 ? -29.089 -5.369 26.426 1.00 92.06 162 LEU A C 1
ATOM 1272 O O . LEU A 1 162 ? -28.199 -5.660 25.626 1.00 92.06 162 LEU A O 1
ATOM 1276 N N . PRO A 1 163 ? -30.382 -5.361 26.038 1.00 92.25 163 PRO A N 1
ATOM 1277 C CA . PRO A 1 163 ? -30.806 -5.662 24.670 1.00 92.25 163 PRO A CA 1
ATOM 1278 C C . PRO A 1 163 ? -30.491 -4.482 23.729 1.00 92.25 163 PRO A C 1
ATOM 1280 O O . PRO A 1 163 ? -31.375 -3.746 23.283 1.00 92.25 163 PRO A O 1
ATOM 1283 N N . LEU A 1 164 ? -29.203 -4.280 23.431 1.00 91.94 164 LEU A N 1
ATOM 1284 C CA . LEU A 1 164 ? -28.681 -3.108 22.720 1.00 91.94 164 LEU A CA 1
ATOM 1285 C C . LEU A 1 164 ? -29.305 -2.910 21.334 1.00 91.94 164 LEU A C 1
ATOM 1287 O O . LEU A 1 164 ? -29.573 -1.773 20.958 1.00 91.94 164 LEU A O 1
ATOM 1291 N N . ALA A 1 165 ? -29.625 -3.987 20.611 1.00 90.94 165 ALA A N 1
ATOM 1292 C CA . ALA A 1 165 ? -30.309 -3.907 19.318 1.00 90.94 165 ALA A CA 1
ATOM 1293 C C . ALA A 1 165 ? -31.741 -3.344 19.432 1.00 90.94 165 ALA A C 1
ATOM 1295 O O . ALA A 1 165 ? -32.198 -2.585 18.572 1.00 90.94 165 ALA A O 1
ATOM 1296 N N . GLU A 1 166 ? -32.465 -3.680 20.505 1.00 90.81 166 GLU A N 1
ATOM 1297 C CA . GLU A 1 166 ? -33.785 -3.105 20.788 1.00 90.81 166 GLU A CA 1
ATOM 1298 C C . GLU A 1 166 ? -33.653 -1.647 21.216 1.00 90.81 166 GLU A C 1
ATOM 1300 O O . GLU A 1 166 ? -34.352 -0.778 20.697 1.00 90.81 166 GLU A O 1
ATOM 1305 N N . PHE A 1 167 ? -32.695 -1.353 22.096 1.00 89.94 167 PHE A N 1
ATOM 1306 C CA . PHE A 1 167 ? -32.489 -0.003 22.611 1.00 89.94 167 PHE A CA 1
ATOM 1307 C C . PHE A 1 167 ? -32.014 0.953 21.515 1.00 89.94 167 PHE A C 1
ATOM 1309 O O . PHE A 1 167 ? -32.483 2.087 21.457 1.00 89.94 167 PHE A O 1
ATOM 1316 N N . ALA A 1 168 ? -31.146 0.513 20.602 1.00 88.69 168 ALA A N 1
ATOM 1317 C CA . ALA A 1 168 ? -30.719 1.300 19.450 1.00 88.69 168 ALA A CA 1
ATOM 1318 C C . ALA A 1 168 ? -31.895 1.629 18.519 1.00 88.69 168 ALA A C 1
ATOM 1320 O O . ALA A 1 168 ? -32.006 2.761 18.034 1.00 88.69 168 ALA A O 1
ATOM 1321 N N . ARG A 1 169 ? -32.806 0.670 18.306 1.00 86.69 169 ARG A N 1
ATOM 1322 C CA . ARG A 1 169 ? -34.033 0.858 17.522 1.00 86.69 169 ARG A CA 1
ATOM 1323 C C . ARG A 1 169 ? -34.975 1.852 18.197 1.00 86.69 169 ARG A C 1
ATOM 1325 O O . ARG A 1 169 ? -35.391 2.819 17.564 1.00 86.69 169 ARG A O 1
ATOM 1332 N N . ASP A 1 170 ? -35.251 1.648 19.481 1.00 84.88 170 ASP A N 1
ATOM 1333 C CA . ASP A 1 170 ? -36.177 2.470 20.261 1.00 84.88 170 ASP A CA 1
ATOM 1334 C C . ASP A 1 170 ? -35.666 3.902 20.446 1.00 84.88 170 ASP A C 1
ATOM 1336 O O . ASP A 1 170 ? -36.446 4.849 20.373 1.00 84.88 170 ASP A O 1
ATOM 1340 N N . LEU A 1 171 ? -34.357 4.085 20.654 1.00 81.94 171 LEU A N 1
ATOM 1341 C CA . LEU A 1 171 ? -33.726 5.393 20.863 1.00 81.94 171 LEU A CA 1
ATOM 1342 C C . LEU A 1 171 ? -33.402 6.129 19.558 1.00 81.94 171 LEU A C 1
ATOM 1344 O O . LEU A 1 171 ? -32.978 7.287 19.611 1.00 81.94 171 LEU A O 1
ATOM 1348 N N . THR A 1 172 ? -33.605 5.506 18.391 1.00 75.75 172 THR A N 1
ATOM 1349 C CA . THR A 1 172 ? -33.361 6.168 17.108 1.00 75.75 172 THR A CA 1
ATOM 1350 C C . THR A 1 172 ? -34.272 7.396 16.978 1.00 75.75 172 THR A C 1
ATOM 1352 O O . THR A 1 172 ? -35.491 7.301 17.159 1.00 75.75 172 THR A O 1
ATOM 1355 N N . PRO A 1 173 ? -33.722 8.583 16.658 1.00 62.34 173 PRO A N 1
ATOM 1356 C CA . PRO A 1 173 ? -34.549 9.754 16.448 1.00 62.34 173 PRO A CA 1
ATOM 1357 C C . PRO A 1 173 ? -35.487 9.510 15.260 1.00 62.34 173 PRO A C 1
ATOM 1359 O O . PRO A 1 173 ? -35.048 9.456 14.116 1.00 62.34 173 PRO A O 1
ATOM 1362 N N . GLY A 1 174 ? -36.788 9.361 15.532 1.00 56.62 174 GLY A N 1
ATOM 1363 C CA . GLY A 1 174 ? -37.803 9.292 14.481 1.00 56.62 174 GLY A CA 1
ATOM 1364 C C . GLY A 1 174 ? -37.697 10.486 13.526 1.00 56.62 174 GLY A C 1
ATOM 1365 O O . GLY A 1 174 ? -37.534 11.620 13.979 1.00 56.62 174 GLY A O 1
ATOM 1366 N N . LYS A 1 175 ? -37.789 10.217 12.216 1.00 46.56 175 LYS A N 1
ATOM 1367 C CA . LYS A 1 175 ? -37.655 11.193 11.115 1.00 46.56 175 LYS A CA 1
ATOM 1368 C C . LYS A 1 175 ? -38.744 12.281 11.079 1.00 46.56 175 LYS A C 1
ATOM 1370 O O . LYS A 1 175 ? -38.688 13.162 10.229 1.00 46.56 175 LYS A O 1
ATOM 1375 N N . SER A 1 176 ? -39.735 12.247 11.968 1.00 46.19 176 SER A N 1
ATOM 1376 C CA . SER A 1 176 ? -40.781 13.269 12.028 1.00 46.19 176 SER A CA 1
ATOM 1377 C C . SER A 1 176 ? -40.245 14.533 12.709 1.00 46.19 176 SER A C 1
ATOM 1379 O O . SER A 1 176 ? -40.213 14.626 13.941 1.00 46.19 176 SER A O 1
ATOM 1381 N N . GLY A 1 177 ? -39.802 15.501 11.908 1.00 41.88 177 GLY A N 1
ATOM 1382 C CA . GLY A 1 177 ? -39.560 16.862 12.376 1.00 41.88 177 GLY A CA 1
ATOM 1383 C C . GLY A 1 177 ? -40.863 17.493 12.877 1.00 41.88 177 GLY A C 1
ATOM 1384 O O . GLY A 1 177 ? -41.899 17.376 12.228 1.00 41.88 177 GLY A O 1
ATOM 1385 N N . GLY A 1 178 ? -40.818 18.131 14.048 1.00 54.66 178 GLY A N 1
ATOM 1386 C CA . GLY A 1 178 ? -41.945 18.864 14.634 1.00 54.66 178 GLY A CA 1
ATOM 1387 C C . GLY A 1 178 ? -42.465 18.305 15.965 1.00 54.66 178 GLY A C 1
ATOM 1388 O O . GLY A 1 178 ? -42.003 17.286 16.481 1.00 54.66 178 GLY A O 1
ATOM 1389 N N . ILE A 1 179 ? -43.456 19.004 16.524 1.00 51.03 179 ILE A N 1
ATOM 1390 C CA . ILE A 1 179 ? -44.061 18.749 17.845 1.00 51.03 179 ILE A CA 1
ATOM 1391 C C . ILE A 1 179 ? -44.699 17.344 17.918 1.00 51.03 179 ILE A C 1
ATOM 1393 O O . ILE A 1 179 ? -44.615 16.678 18.950 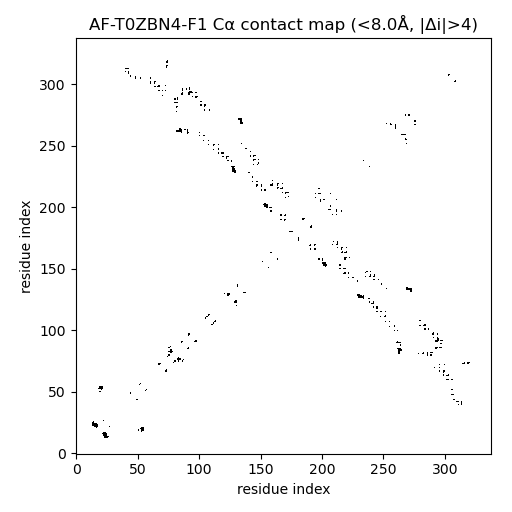1.00 51.03 179 ILE A O 1
ATOM 1397 N N . GLY A 1 180 ? -45.238 16.833 16.803 1.00 50.38 180 GLY A N 1
ATOM 1398 C CA . GLY A 1 180 ? -45.841 15.495 16.715 1.00 50.38 180 GLY A CA 1
ATOM 1399 C C . GLY A 1 180 ? -44.859 14.343 16.970 1.00 50.38 180 GLY A C 1
ATOM 1400 O O . GLY A 1 180 ? -45.198 13.405 17.685 1.00 50.38 180 GLY A O 1
ATOM 1401 N N . GLY A 1 181 ? -43.612 14.457 16.494 1.00 56.31 181 GLY A N 1
ATOM 1402 C CA . GLY A 1 181 ? -42.551 13.474 16.756 1.00 56.31 181 GLY A CA 1
ATOM 1403 C C . GLY A 1 181 ? -42.055 13.460 18.203 1.00 56.31 181 GLY A C 1
ATOM 1404 O O . GLY A 1 181 ? -41.537 12.453 18.691 1.00 56.31 181 GLY A O 1
ATOM 1405 N N . TRP A 1 182 ? -42.216 14.586 18.901 1.00 52.28 182 TRP A N 1
ATOM 1406 C CA . TRP A 1 182 ? -41.939 14.729 20.329 1.00 52.28 182 TRP A CA 1
ATOM 1407 C C . TRP A 1 182 ? -43.049 14.097 21.183 1.00 52.28 182 TRP A C 1
ATOM 1409 O O . TRP A 1 182 ? -42.749 13.371 22.131 1.00 52.28 182 TRP A O 1
ATOM 1419 N N . ILE A 1 183 ? -44.321 14.289 20.814 1.00 50.22 183 ILE A N 1
ATOM 1420 C CA . ILE A 1 183 ? -45.485 13.734 21.531 1.00 50.22 183 ILE A CA 1
ATOM 1421 C C . ILE A 1 183 ? -45.522 12.199 21.451 1.00 50.22 183 ILE A C 1
ATOM 1423 O O . ILE A 1 183 ? -45.755 11.536 22.467 1.00 50.22 183 ILE A O 1
ATOM 1427 N N . THR A 1 184 ? -45.191 11.606 20.299 1.00 53.50 184 THR A N 1
ATOM 1428 C CA . THR A 1 184 ? -45.056 10.143 20.160 1.00 53.50 184 THR A CA 1
ATOM 1429 C C . THR A 1 184 ? -43.908 9.569 20.997 1.00 53.50 184 THR A C 1
ATOM 1431 O O . THR A 1 184 ? -44.023 8.467 21.520 1.00 53.50 184 THR A O 1
ATOM 1434 N N . LYS A 1 185 ? -42.812 10.311 21.215 1.00 55.00 185 LYS A N 1
ATOM 1435 C CA . LYS A 1 185 ? -41.700 9.878 22.092 1.00 55.00 185 LYS A CA 1
ATOM 1436 C C . LYS A 1 185 ? -42.036 9.978 23.582 1.00 55.00 185 LYS A C 1
ATOM 1438 O O . LYS A 1 185 ? -41.540 9.190 24.384 1.00 55.00 185 LYS A O 1
ATOM 1443 N N . ILE A 1 186 ? -42.878 10.938 23.963 1.00 52.94 186 ILE A N 1
ATOM 1444 C CA . ILE A 1 186 ? -43.357 11.113 25.341 1.00 52.94 186 ILE A CA 1
ATOM 1445 C C . ILE A 1 186 ? -44.386 10.032 25.705 1.00 52.94 186 ILE A C 1
ATOM 1447 O O . ILE A 1 186 ? -44.459 9.657 26.873 1.00 52.94 186 ILE A O 1
ATOM 1451 N N . THR A 1 187 ? -45.136 9.489 24.749 1.00 59.66 187 THR A N 1
ATOM 1452 C CA . THR A 1 187 ? -46.128 8.418 24.980 1.00 59.66 187 THR A CA 1
ATOM 1453 C C . THR A 1 187 ? -45.579 7.008 24.744 1.00 59.66 187 THR A C 1
ATOM 1455 O O . THR A 1 187 ? -46.126 6.047 25.282 1.00 59.66 187 THR A O 1
ATOM 1458 N N . ASN A 1 188 ? -44.465 6.862 24.019 1.00 72.06 188 ASN A N 1
ATOM 1459 C CA . ASN A 1 188 ? -43.873 5.556 23.756 1.00 72.06 188 ASN A CA 1
ATOM 1460 C C . ASN A 1 188 ? -43.194 4.957 25.009 1.00 72.06 188 ASN A C 1
ATOM 1462 O O . ASN A 1 188 ? -42.131 5.398 25.463 1.00 72.06 188 ASN A O 1
ATOM 1466 N N . ARG A 1 189 ? -43.823 3.909 25.553 1.00 80.94 189 ARG A N 1
ATOM 1467 C CA . ARG A 1 189 ? -43.354 3.150 26.719 1.00 80.94 189 ARG A CA 1
ATOM 1468 C C . ARG A 1 189 ? -41.984 2.503 26.483 1.00 80.94 189 ARG A C 1
ATOM 1470 O O . ARG A 1 189 ? -41.186 2.491 27.420 1.00 80.94 189 ARG A O 1
ATOM 1477 N N . THR A 1 190 ? -41.690 2.028 25.268 1.00 82.50 190 THR A N 1
ATOM 1478 C CA . THR A 1 190 ? -40.416 1.353 24.950 1.00 82.50 190 THR A CA 1
ATOM 1479 C C . THR A 1 190 ? -39.257 2.347 24.940 1.00 82.50 190 THR A C 1
ATOM 1481 O O . THR A 1 190 ? -38.273 2.145 25.646 1.00 82.50 190 THR A O 1
ATOM 1484 N N . TYR A 1 191 ? -39.437 3.515 24.310 1.00 84.50 191 TYR A N 1
ATOM 1485 C CA . TYR A 1 191 ? -38.462 4.614 24.342 1.00 84.50 191 TYR A CA 1
ATOM 1486 C C . TYR A 1 191 ? -38.126 5.060 25.772 1.00 84.50 191 TYR A C 1
ATOM 1488 O O . TYR A 1 191 ? -36.956 5.202 26.133 1.00 84.50 191 TYR A O 1
ATOM 1496 N N . ARG A 1 192 ? -39.145 5.279 26.618 1.00 84.38 192 ARG A N 1
ATOM 1497 C CA . ARG A 1 192 ? -38.926 5.672 28.022 1.00 84.38 192 ARG A CA 1
ATOM 1498 C C . ARG A 1 192 ? -38.204 4.589 28.811 1.00 84.38 192 ARG A C 1
ATOM 1500 O O . ARG A 1 192 ? -37.350 4.925 29.630 1.00 84.38 192 ARG A O 1
ATOM 1507 N N . HIS A 1 193 ? -38.554 3.326 28.581 1.00 87.06 193 HIS A N 1
ATOM 1508 C CA . HIS A 1 193 ? -37.911 2.188 29.221 1.00 87.06 193 HIS A CA 1
ATOM 1509 C C . HIS A 1 193 ? -36.430 2.100 28.831 1.00 87.06 193 HIS A C 1
ATOM 1511 O O . HIS A 1 193 ? -35.579 2.166 29.718 1.00 87.06 193 HIS A O 1
ATOM 1517 N N . ALA A 1 194 ? -36.125 2.067 27.529 1.00 87.31 194 ALA A N 1
ATOM 1518 C CA . ALA A 1 194 ? -34.761 2.027 27.002 1.00 87.31 194 ALA A CA 1
ATOM 1519 C C . ALA A 1 194 ? -33.925 3.208 27.510 1.00 87.31 194 ALA A C 1
ATOM 1521 O O . ALA A 1 194 ? -32.837 3.023 28.051 1.00 87.31 194 ALA A O 1
ATOM 1522 N N . ARG A 1 195 ? -34.473 4.431 27.446 1.00 89.25 195 ARG A N 1
ATOM 1523 C CA . ARG A 1 195 ? -33.800 5.630 27.961 1.00 89.25 195 ARG A CA 1
ATOM 1524 C C . ARG A 1 195 ? -33.526 5.529 29.457 1.00 89.25 195 ARG A C 1
ATOM 1526 O O . ARG A 1 195 ? -32.424 5.841 29.888 1.00 89.25 195 ARG A O 1
ATOM 1533 N N . LYS A 1 196 ? -34.518 5.127 30.259 1.00 90.88 196 LYS A N 1
ATOM 1534 C CA . LYS A 1 196 ? -34.370 5.021 31.716 1.00 90.88 196 LYS A CA 1
ATOM 1535 C C . LYS A 1 196 ? -33.311 3.984 32.087 1.00 90.88 196 LYS A C 1
ATOM 1537 O O . LYS A 1 196 ? -32.505 4.264 32.967 1.00 90.88 196 LYS A O 1
ATOM 1542 N N . GLN A 1 197 ? -33.313 2.824 31.432 1.00 92.19 197 GLN A N 1
ATOM 1543 C CA . GLN A 1 197 ? -32.332 1.775 31.698 1.00 92.19 197 GLN A CA 1
ATOM 1544 C C . GLN A 1 197 ? -30.922 2.193 31.272 1.00 92.19 197 GLN A C 1
ATOM 1546 O O . GLN A 1 197 ? -30.017 2.159 32.099 1.00 92.19 197 GLN A O 1
ATOM 1551 N N . ALA A 1 198 ? -30.750 2.689 30.045 1.00 90.00 198 ALA A N 1
ATOM 1552 C CA . ALA A 1 198 ? -29.454 3.140 29.546 1.00 90.00 198 ALA A CA 1
ATOM 1553 C C . ALA A 1 198 ? -28.891 4.334 30.340 1.00 90.00 198 ALA A C 1
ATOM 1555 O O . ALA A 1 198 ? -27.713 4.365 30.667 1.00 90.00 198 ALA A O 1
ATOM 1556 N N . SER A 1 199 ? -29.723 5.308 30.730 1.00 91.62 199 SER A N 1
ATOM 1557 C CA . SER A 1 199 ? -29.273 6.424 31.578 1.00 91.62 199 SER A CA 1
ATOM 1558 C C . SER A 1 199 ? -28.924 6.008 33.011 1.00 91.62 199 SER A C 1
ATOM 1560 O O . SER A 1 199 ? -28.245 6.767 33.692 1.00 91.62 199 SER A O 1
ATOM 1562 N N . ARG A 1 200 ? -29.389 4.846 33.497 1.00 94.19 200 ARG A N 1
ATOM 1563 C CA . ARG A 1 200 ? -29.067 4.357 34.851 1.00 94.19 200 ARG A CA 1
ATOM 1564 C C . ARG A 1 200 ? -27.612 3.907 34.965 1.00 94.19 200 ARG A C 1
ATOM 1566 O O . ARG A 1 200 ? -27.027 4.036 36.029 1.00 94.19 200 ARG A O 1
ATOM 1573 N N . ILE A 1 201 ? -27.074 3.370 33.878 1.00 93.81 201 ILE A N 1
ATOM 1574 C CA . ILE A 1 201 ? -25.707 2.852 33.786 1.00 93.81 201 ILE A CA 1
ATOM 1575 C C . ILE A 1 201 ? -24.740 3.850 33.137 1.00 93.81 201 ILE A C 1
ATOM 1577 O O . ILE A 1 201 ? -23.590 3.515 32.872 1.00 93.81 201 ILE A O 1
ATOM 1581 N N . TRP A 1 202 ? -25.214 5.065 32.856 1.00 96.31 202 TRP A N 1
ATOM 1582 C CA . TRP A 1 202 ? -24.406 6.147 32.312 1.00 96.31 202 TRP A CA 1
ATOM 1583 C C . TRP A 1 202 ? -23.439 6.692 33.366 1.00 96.31 202 TRP A C 1
ATOM 1585 O O . TRP A 1 202 ? -23.824 6.915 34.516 1.00 96.31 202 TRP A O 1
ATOM 1595 N N . ILE A 1 203 ? -22.204 6.959 32.955 1.00 95.12 203 ILE A N 1
ATOM 1596 C CA . ILE A 1 203 ? -21.147 7.537 33.780 1.00 95.12 203 ILE A CA 1
ATOM 1597 C C . ILE A 1 203 ? -21.012 9.023 33.428 1.00 95.12 203 ILE A C 1
ATOM 1599 O O . ILE A 1 203 ? -20.771 9.389 32.281 1.00 95.12 203 ILE A O 1
ATOM 1603 N N . GLY A 1 204 ? -21.165 9.896 34.428 1.00 92.25 204 GLY A N 1
ATOM 1604 C CA . GLY A 1 204 ? -20.997 11.345 34.282 1.00 92.25 204 GLY A CA 1
ATOM 1605 C C . GLY A 1 204 ? -22.311 12.141 34.214 1.00 92.25 204 GLY A C 1
ATOM 1606 O O . GLY A 1 204 ? -23.351 11.677 34.694 1.00 92.25 204 GLY A O 1
ATOM 1607 N N . PRO A 1 205 ? -22.280 13.375 33.669 1.00 92.31 205 PRO A N 1
ATOM 1608 C CA . PRO A 1 205 ? -23.456 14.234 33.558 1.00 92.31 205 PRO A CA 1
ATOM 1609 C C . PRO A 1 205 ? -24.562 13.581 32.732 1.00 92.31 205 PRO A C 1
ATOM 1611 O O . PRO A 1 205 ? -24.294 12.846 31.787 1.00 92.31 205 PRO A O 1
ATOM 1614 N N . LYS A 1 206 ? -25.821 13.878 33.065 1.00 90.56 206 LYS A N 1
ATOM 1615 C CA . LYS A 1 206 ? -26.986 13.273 32.411 1.00 90.56 206 LYS A CA 1
ATOM 1616 C C . LYS A 1 206 ? -26.951 13.500 30.885 1.00 90.56 206 LYS A C 1
ATOM 1618 O O . LYS A 1 206 ? -26.981 14.661 30.473 1.00 90.56 206 LYS A O 1
ATOM 1623 N N . PRO A 1 207 ? -26.989 12.437 30.056 1.00 92.25 207 PRO A N 1
ATOM 1624 C CA . PRO A 1 207 ? -26.803 12.566 28.617 1.00 92.25 207 PRO A CA 1
ATOM 1625 C C . PRO A 1 207 ? -28.013 13.199 27.939 1.00 92.25 207 PRO A C 1
ATOM 1627 O O . PRO A 1 207 ? -29.177 12.972 28.320 1.00 92.25 207 PRO A O 1
ATOM 1630 N N . SER A 1 208 ? -27.75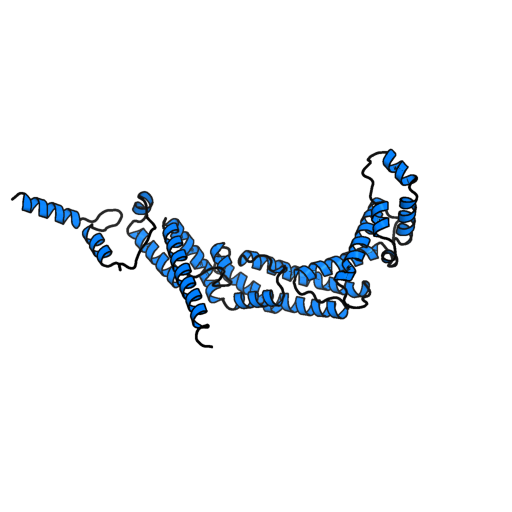2 13.931 26.859 1.00 90.44 208 SER A N 1
ATOM 1631 C CA . SER A 1 208 ? -28.810 14.307 25.930 1.00 90.44 208 SER A CA 1
ATOM 1632 C C . SER A 1 208 ? -29.379 13.054 25.236 1.00 90.44 208 SER A C 1
ATOM 1634 O O . SER A 1 208 ? -28.691 12.043 25.081 1.00 90.44 208 SER A O 1
ATOM 1636 N N . PRO A 1 209 ? -30.645 13.065 24.773 1.00 87.75 209 PRO A N 1
ATOM 1637 C CA . PRO A 1 209 ? -31.202 11.933 24.027 1.00 87.75 209 PRO A CA 1
ATOM 1638 C C . PRO A 1 209 ? -30.388 11.548 22.785 1.00 87.75 209 PRO A C 1
ATOM 1640 O O . PRO A 1 209 ? -30.356 10.380 22.404 1.00 87.75 209 PRO A O 1
ATOM 1643 N N . LYS A 1 210 ? -29.740 12.534 22.152 1.00 88.81 210 LYS A N 1
ATOM 1644 C CA . LYS A 1 210 ? -28.904 12.327 20.969 1.00 88.81 210 LYS A CA 1
ATOM 1645 C C . LYS A 1 210 ? -27.597 11.626 21.340 1.00 88.81 210 LYS A C 1
ATOM 1647 O O . LYS A 1 210 ? -27.268 10.636 20.697 1.00 88.81 210 LYS A O 1
ATOM 1652 N N . GLU A 1 211 ? -26.906 12.095 22.381 1.00 91.62 211 GLU A N 1
ATOM 1653 C CA . GLU A 1 211 ? -25.704 11.438 22.920 1.00 91.62 211 GLU A CA 1
ATOM 1654 C C . GLU A 1 211 ? -25.994 9.993 23.307 1.00 91.62 211 GLU A C 1
ATOM 1656 O O . GLU A 1 211 ? -25.285 9.091 22.874 1.00 91.62 211 GLU A O 1
ATOM 1661 N N . LEU A 1 212 ? -27.088 9.763 24.040 1.00 92.81 212 LEU A N 1
ATOM 1662 C CA . LEU A 1 212 ? -27.462 8.422 24.470 1.00 92.81 212 LEU A CA 1
ATOM 1663 C C . LEU A 1 212 ? -27.731 7.497 23.275 1.00 92.81 212 LEU A C 1
ATOM 1665 O O . LEU A 1 212 ? -27.265 6.365 23.263 1.00 92.81 212 LEU A O 1
ATOM 1669 N N . SER A 1 213 ? -28.440 7.972 22.244 1.00 91.06 213 SER A N 1
ATOM 1670 C CA . SER A 1 213 ? -28.673 7.177 21.031 1.00 91.06 213 SER A CA 1
ATOM 1671 C C . SER A 1 213 ? -27.373 6.838 20.293 1.00 91.06 213 SER A C 1
ATOM 1673 O O . SER A 1 213 ? -27.221 5.705 19.840 1.00 91.06 213 SER A O 1
ATOM 1675 N N . ILE A 1 214 ? -26.438 7.789 20.183 1.00 92.62 214 ILE A N 1
ATOM 1676 C CA . ILE A 1 214 ? -25.129 7.567 19.548 1.00 92.62 214 ILE A CA 1
ATOM 1677 C C . ILE A 1 214 ? -24.321 6.539 20.347 1.00 92.62 214 ILE A C 1
ATOM 1679 O O . ILE A 1 214 ? -23.818 5.577 19.771 1.00 92.62 214 ILE A O 1
ATOM 1683 N N . ALA A 1 215 ? -24.247 6.706 21.667 1.00 94.50 215 ALA A N 1
ATOM 1684 C CA . ALA A 1 215 ? -23.487 5.826 22.544 1.00 94.50 215 ALA A CA 1
ATOM 1685 C C . ALA A 1 215 ? -24.063 4.398 22.576 1.00 94.50 215 ALA A C 1
ATOM 1687 O O . ALA A 1 215 ? -23.304 3.437 22.532 1.00 94.50 215 ALA A O 1
ATOM 1688 N N . ILE A 1 216 ? -25.393 4.237 22.565 1.00 94.88 216 ILE A N 1
ATOM 1689 C CA . ILE A 1 216 ? -26.035 2.912 22.483 1.00 94.88 216 ILE A CA 1
ATOM 1690 C C . ILE A 1 216 ? -25.749 2.219 21.151 1.00 94.88 216 ILE A C 1
ATOM 1692 O O . ILE A 1 216 ? -25.452 1.029 21.142 1.00 94.88 216 ILE A O 1
ATOM 1696 N N . LYS A 1 217 ? -25.793 2.945 20.027 1.00 94.31 217 LYS A N 1
ATOM 1697 C CA . LYS A 1 217 ? -25.412 2.374 18.725 1.00 94.31 217 LYS A CA 1
ATOM 1698 C C . LYS A 1 217 ? -23.955 1.930 18.717 1.00 94.31 217 LYS A C 1
ATOM 1700 O O . LYS A 1 217 ? -23.643 0.862 18.205 1.00 94.31 217 LYS A O 1
ATOM 1705 N N . LYS A 1 218 ? -23.072 2.727 19.320 1.00 94.56 218 LYS A N 1
ATOM 1706 C CA . LYS A 1 218 ? -21.663 2.370 19.471 1.00 94.56 218 LYS A CA 1
ATOM 1707 C C . LYS A 1 218 ? -21.486 1.102 20.313 1.00 94.56 218 LYS A C 1
ATOM 1709 O O . LYS A 1 218 ? -20.816 0.177 19.868 1.00 94.56 218 LYS A O 1
ATOM 1714 N N . ALA A 1 219 ? -22.155 1.021 21.463 1.00 95.19 219 ALA A N 1
ATOM 1715 C CA . ALA A 1 219 ? -22.143 -0.167 22.313 1.00 95.19 219 ALA A CA 1
ATOM 1716 C C . ALA A 1 219 ? -22.671 -1.412 21.580 1.00 95.19 219 ALA A C 1
ATOM 1718 O O . ALA A 1 219 ? -22.111 -2.495 21.732 1.00 95.19 219 ALA A O 1
ATOM 1719 N N . GLN A 1 220 ? -23.720 -1.261 20.762 1.00 94.75 220 GLN A N 1
ATOM 1720 C CA . GLN A 1 220 ? -24.254 -2.343 19.934 1.00 94.75 220 GLN A CA 1
ATOM 1721 C C . GLN A 1 220 ? -23.200 -2.855 18.943 1.00 94.75 220 GLN A C 1
ATOM 1723 O O . GLN A 1 220 ? -22.952 -4.055 18.894 1.00 94.75 220 GLN A O 1
ATOM 1728 N N . HIS A 1 221 ? -22.551 -1.956 18.196 1.00 94.12 221 HIS A N 1
ATOM 1729 C CA . HIS A 1 221 ? -21.489 -2.333 17.260 1.00 94.12 221 HIS A CA 1
ATOM 1730 C C . HIS A 1 221 ? -20.329 -3.051 17.957 1.00 94.12 221 HIS A C 1
ATOM 1732 O O . HIS A 1 221 ? -19.832 -4.048 17.441 1.00 94.12 221 HIS A O 1
ATOM 1738 N N . VAL A 1 222 ? -19.930 -2.590 19.148 1.00 94.44 222 VAL A N 1
ATOM 1739 C CA . VAL A 1 222 ? -18.911 -3.266 19.963 1.00 94.44 222 VAL A CA 1
ATOM 1740 C C . VAL A 1 222 ? -19.349 -4.686 20.325 1.00 94.44 222 VAL A C 1
ATOM 1742 O O . VAL A 1 222 ? -18.576 -5.622 20.135 1.00 94.44 222 VAL A O 1
ATOM 1745 N N . LEU A 1 223 ? -20.584 -4.863 20.809 1.00 93.19 223 LEU A N 1
ATOM 1746 C CA . LEU A 1 223 ? -21.114 -6.175 21.192 1.00 93.19 223 LEU A CA 1
ATOM 1747 C C . LEU A 1 223 ? -21.145 -7.154 20.008 1.00 93.19 223 LEU A C 1
ATOM 1749 O O . LEU A 1 223 ? -20.842 -8.332 20.178 1.00 93.19 223 LEU A O 1
ATOM 1753 N N . GLU A 1 224 ? -21.488 -6.669 18.814 1.00 93.62 224 GLU A N 1
ATOM 1754 C CA . GLU A 1 224 ? -21.532 -7.466 17.582 1.00 93.62 224 GLU A CA 1
ATOM 1755 C C . GLU A 1 224 ? -20.129 -7.819 17.055 1.00 93.62 224 GLU A C 1
ATOM 1757 O O . GLU A 1 224 ? -19.922 -8.921 16.544 1.00 93.62 224 GLU A O 1
ATOM 1762 N N . ALA A 1 225 ? -19.157 -6.911 17.192 1.00 93.62 225 ALA A N 1
ATOM 1763 C CA . ALA A 1 225 ? -17.803 -7.086 16.670 1.00 93.62 225 ALA A CA 1
ATOM 1764 C C . ALA A 1 225 ? -16.879 -7.893 17.601 1.00 93.62 225 ALA A C 1
ATOM 1766 O O . ALA A 1 225 ? -16.004 -8.617 17.126 1.00 93.62 225 ALA A O 1
ATOM 1767 N N . TRP A 1 226 ? -17.073 -7.814 18.922 1.00 92.75 226 TRP A N 1
ATOM 1768 C CA . TRP A 1 226 ? -16.195 -8.451 19.915 1.00 92.75 226 TRP A CA 1
ATOM 1769 C C . TRP A 1 226 ? -15.998 -9.971 19.729 1.00 92.75 226 TRP A C 1
ATOM 1771 O O . TRP A 1 226 ? -14.860 -10.438 19.841 1.00 92.75 226 TRP A O 1
ATOM 1781 N N . PRO A 1 227 ? -17.035 -10.771 19.397 1.00 91.25 227 PRO A N 1
ATOM 1782 C CA . PRO A 1 227 ? -16.869 -12.204 19.151 1.00 91.25 227 PRO A CA 1
ATOM 1783 C C . PRO A 1 227 ? -15.934 -12.535 17.982 1.00 91.25 227 PRO A C 1
ATOM 1785 O O . PRO A 1 227 ? -15.381 -13.627 17.958 1.00 91.25 227 PRO A O 1
ATOM 1788 N N . GLN A 1 228 ? -15.740 -11.610 17.035 1.00 91.19 228 GLN A N 1
ATOM 1789 C CA . GLN A 1 228 ? -14.903 -11.829 15.850 1.00 91.19 228 GLN A CA 1
ATOM 1790 C C . GLN A 1 228 ? -13.403 -11.717 16.142 1.00 91.19 228 GLN A C 1
ATOM 1792 O O . GLN A 1 228 ? -12.593 -12.176 15.345 1.00 91.19 228 GLN A O 1
ATOM 1797 N N . ILE A 1 229 ? -13.024 -11.100 17.266 1.00 92.00 229 ILE A N 1
ATOM 1798 C CA . ILE A 1 229 ? -11.617 -10.860 17.629 1.00 92.00 229 ILE A CA 1
ATOM 1799 C C . ILE A 1 229 ? -11.166 -11.667 18.849 1.00 92.00 229 ILE A C 1
ATOM 1801 O O . ILE A 1 229 ? -9.974 -11.740 19.140 1.00 92.00 229 ILE A O 1
ATOM 1805 N N . LYS A 1 230 ? -12.106 -12.265 19.583 1.00 91.19 230 LYS A N 1
ATOM 1806 C CA . LYS A 1 230 ? -11.855 -13.010 20.818 1.00 91.19 230 LYS A CA 1
ATOM 1807 C C . LYS A 1 230 ? -11.462 -14.457 20.508 1.00 91.19 230 LYS A C 1
ATOM 1809 O O . LYS A 1 230 ? -12.139 -15.121 19.729 1.00 91.19 230 LYS A O 1
ATOM 1814 N N . LYS A 1 231 ? -10.419 -14.964 21.172 1.00 87.19 231 LYS A N 1
ATOM 1815 C CA . LYS A 1 231 ? -10.048 -16.388 21.147 1.00 87.19 231 LYS A CA 1
ATOM 1816 C C . LYS A 1 231 ? -10.512 -17.106 22.417 1.00 87.19 231 LYS A C 1
ATOM 1818 O O . LYS A 1 231 ? -11.234 -18.091 22.328 1.00 87.19 231 LYS A O 1
ATOM 1823 N N . ASP A 1 232 ? -10.149 -16.565 23.579 1.00 81.25 232 ASP A N 1
ATOM 1824 C CA . ASP A 1 232 ? -10.432 -17.128 24.908 1.00 81.25 232 ASP A CA 1
ATOM 1825 C C . ASP A 1 232 ? -11.210 -16.13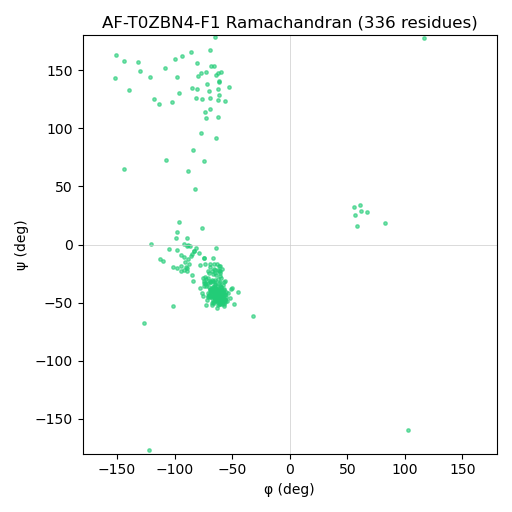0 25.774 1.00 81.25 232 ASP A C 1
ATOM 1827 O O . ASP A 1 232 ? -11.590 -15.063 25.303 1.00 81.25 232 ASP A O 1
ATOM 1831 N N . VAL A 1 233 ? -11.506 -16.445 27.043 1.00 72.81 233 VAL A N 1
ATOM 1832 C CA . VAL A 1 233 ? -12.195 -15.512 27.957 1.00 72.81 233 VAL A CA 1
ATOM 1833 C C . VAL A 1 233 ? -11.335 -14.266 28.213 1.00 72.81 233 VAL A C 1
ATOM 1835 O O . VAL A 1 233 ? -10.529 -14.224 29.134 1.00 72.81 233 VAL A O 1
ATOM 1838 N N . THR A 1 234 ? -11.547 -13.234 27.399 1.00 73.19 234 THR A N 1
ATOM 1839 C CA . THR A 1 234 ? -10.897 -11.927 27.518 1.00 73.19 234 THR A CA 1
ATOM 1840 C C . THR A 1 234 ? -11.775 -10.934 28.268 1.00 73.19 234 THR A C 1
ATOM 1842 O O . THR A 1 234 ? -12.942 -10.735 27.915 1.00 73.19 234 THR A O 1
ATOM 1845 N N . VAL A 1 235 ? -11.193 -10.259 29.260 1.00 78.12 235 VAL A N 1
ATOM 1846 C CA . VAL A 1 235 ? -11.795 -9.075 29.881 1.00 78.12 235 VAL A CA 1
ATOM 1847 C C . VAL A 1 235 ? -11.503 -7.870 28.978 1.00 78.12 235 VAL A C 1
ATOM 1849 O O . VAL A 1 235 ? -10.339 -7.626 28.676 1.00 78.12 235 VAL A O 1
ATOM 1852 N N . PRO A 1 236 ? -12.505 -7.087 28.546 1.00 81.88 236 PRO A N 1
ATOM 1853 C CA . PRO A 1 236 ? -12.282 -5.962 27.636 1.00 81.88 236 PRO A CA 1
ATOM 1854 C C . PRO A 1 236 ? -11.170 -4.991 28.047 1.00 81.88 236 PRO A C 1
ATOM 1856 O O . PRO A 1 236 ? -10.396 -4.539 27.209 1.00 81.88 236 PRO A O 1
ATOM 1859 N N . GLU A 1 237 ? -11.045 -4.727 29.345 1.00 86.12 237 GLU A N 1
ATOM 1860 C CA . GLU A 1 237 ? -10.053 -3.805 29.899 1.00 86.12 237 GLU A CA 1
ATOM 1861 C C . GLU A 1 237 ? -8.606 -4.278 29.702 1.00 86.12 237 GLU A C 1
ATOM 1863 O O . GLU A 1 237 ? -7.714 -3.448 29.524 1.00 86.12 237 GLU A O 1
ATOM 1868 N N . THR A 1 238 ? -8.345 -5.592 29.674 1.00 87.50 238 THR A N 1
ATOM 1869 C CA . THR A 1 238 ? -6.983 -6.096 29.430 1.00 87.50 238 THR A CA 1
ATOM 1870 C C . THR A 1 238 ? -6.540 -5.818 27.999 1.00 87.50 238 THR A C 1
ATOM 1872 O O . THR A 1 238 ? -5.369 -5.517 27.775 1.00 87.50 238 THR A O 1
ATOM 1875 N N . ALA A 1 239 ? -7.481 -5.831 27.048 1.00 90.44 239 ALA A N 1
ATOM 1876 C CA . ALA A 1 239 ? -7.222 -5.531 25.644 1.00 90.44 239 ALA A CA 1
ATOM 1877 C C . ALA A 1 239 ? -6.881 -4.052 25.393 1.00 90.44 239 ALA A C 1
ATOM 1879 O O . ALA A 1 239 ? -6.304 -3.735 24.358 1.00 90.44 239 ALA A O 1
ATOM 1880 N N . PHE A 1 240 ? -7.163 -3.132 26.327 1.00 93.88 240 PHE A N 1
ATOM 1881 C CA . PHE A 1 240 ? -6.836 -1.709 26.151 1.00 93.88 240 PHE A CA 1
ATOM 1882 C C . PHE A 1 240 ? -5.336 -1.441 26.015 1.00 93.88 240 PHE A C 1
ATOM 1884 O O . PHE A 1 240 ? -4.970 -0.447 25.395 1.00 93.88 240 PHE A O 1
ATOM 1891 N N . LYS A 1 241 ? -4.481 -2.350 26.503 1.00 92.38 241 LYS A N 1
ATOM 1892 C CA . LYS A 1 241 ? -3.026 -2.305 26.282 1.00 92.38 241 LYS A CA 1
ATOM 1893 C C . LYS A 1 241 ? -2.639 -2.382 24.804 1.00 92.38 241 LYS A C 1
ATOM 1895 O O . LYS A 1 241 ? -1.577 -1.904 24.434 1.00 92.38 241 LYS A O 1
ATOM 1900 N N . LEU A 1 242 ? -3.484 -2.950 23.934 1.00 93.31 242 LEU A N 1
ATOM 1901 C CA . LEU A 1 242 ? -3.193 -2.966 22.497 1.00 93.31 242 LEU A CA 1
ATOM 1902 C C . LEU A 1 242 ? -3.168 -1.559 21.895 1.00 93.31 242 LEU A C 1
ATOM 1904 O O . LEU A 1 242 ? -2.504 -1.372 20.879 1.00 93.31 242 LEU A O 1
ATOM 1908 N N . LEU A 1 243 ? -3.851 -0.585 22.505 1.00 94.81 243 LEU A N 1
ATOM 1909 C CA . LEU A 1 243 ? -3.858 0.797 22.021 1.00 94.81 243 LEU A CA 1
ATOM 1910 C C . LEU A 1 243 ? -2.472 1.453 22.112 1.00 94.81 243 LEU A C 1
ATOM 1912 O O . LEU A 1 243 ? -2.192 2.355 21.332 1.00 94.81 243 LEU A O 1
ATOM 1916 N N . ASP A 1 244 ? -1.578 0.950 22.970 1.00 93.50 244 ASP A N 1
ATOM 1917 C CA . ASP A 1 244 ? -0.187 1.420 23.054 1.00 93.50 244 ASP A CA 1
ATOM 1918 C C . ASP A 1 244 ? 0.615 1.096 21.772 1.00 93.50 244 ASP A C 1
ATOM 1920 O O . ASP A 1 244 ? 1.661 1.689 21.518 1.00 93.50 244 ASP A O 1
ATOM 1924 N N . ASN A 1 245 ? 0.114 0.183 20.926 1.00 92.12 245 ASN A N 1
ATOM 1925 C CA . ASN A 1 245 ? 0.732 -0.201 19.652 1.00 92.12 245 ASN A CA 1
ATOM 1926 C C . ASN A 1 245 ? 0.234 0.624 18.452 1.00 92.12 245 ASN A C 1
ATOM 1928 O O . ASN A 1 245 ? 0.655 0.370 17.320 1.00 92.12 245 ASN A O 1
ATOM 1932 N N . GLU A 1 246 ? -0.675 1.581 18.664 1.00 92.25 246 GLU A N 1
ATOM 1933 C CA . GLU A 1 246 ? -1.320 2.325 17.580 1.00 92.25 246 GLU A CA 1
ATOM 1934 C C . GLU A 1 246 ? -0.315 3.115 16.734 1.00 92.25 246 GLU A C 1
ATOM 1936 O O . GLU A 1 246 ? -0.355 3.030 15.508 1.00 92.25 246 GLU A O 1
ATOM 1941 N N . ASP A 1 247 ? 0.640 3.801 17.360 1.00 93.25 247 ASP A N 1
ATOM 1942 C CA . ASP A 1 247 ? 1.661 4.573 16.641 1.00 93.25 247 ASP A CA 1
ATOM 1943 C C . ASP A 1 247 ? 2.545 3.674 15.765 1.00 93.25 247 ASP A C 1
ATOM 1945 O O . ASP A 1 247 ? 2.859 4.009 14.620 1.00 93.25 247 ASP A O 1
ATOM 1949 N N . GLY A 1 248 ? 2.915 2.497 16.284 1.00 92.56 248 GLY A N 1
ATOM 1950 C CA . GLY A 1 248 ? 3.675 1.493 15.541 1.00 92.56 248 GLY A CA 1
ATOM 1951 C C . GLY A 1 248 ? 2.900 0.982 14.328 1.00 92.56 248 GLY A C 1
ATOM 1952 O O . GLY A 1 248 ? 3.443 0.937 13.224 1.00 92.56 248 GLY A O 1
ATOM 1953 N N . TYR A 1 249 ? 1.615 0.673 14.512 1.00 93.94 249 TYR A N 1
ATOM 1954 C CA . TYR A 1 249 ? 0.716 0.272 13.432 1.00 93.94 249 TYR A CA 1
ATOM 1955 C C . TYR A 1 249 ? 0.577 1.364 12.362 1.00 93.94 249 TYR A C 1
ATOM 1957 O O . TYR A 1 249 ? 0.805 1.092 11.183 1.00 93.94 249 TYR A O 1
ATOM 1965 N N . GLN A 1 250 ? 0.267 2.603 12.756 1.00 94.88 250 GLN A N 1
ATOM 1966 C CA . GLN A 1 250 ? 0.098 3.721 11.821 1.00 94.88 250 GLN A CA 1
ATOM 1967 C C . GLN A 1 250 ? 1.371 3.982 11.018 1.00 94.88 250 GLN A C 1
ATOM 1969 O O . GLN A 1 250 ? 1.314 4.204 9.809 1.00 94.88 250 GLN A O 1
ATOM 1974 N N . LYS A 1 251 ? 2.539 3.886 11.661 1.00 95.12 251 LYS A N 1
ATOM 1975 C CA . LYS A 1 251 ? 3.822 4.028 10.974 1.00 95.12 251 LYS A CA 1
ATOM 1976 C C . LYS A 1 251 ? 4.020 2.957 9.897 1.00 95.12 251 LYS A C 1
ATOM 1978 O O . LYS A 1 251 ? 4.435 3.297 8.793 1.00 95.12 251 LYS A O 1
ATOM 1983 N N . VAL A 1 252 ? 3.701 1.693 10.186 1.00 95.12 252 VAL A N 1
ATOM 1984 C CA . VAL A 1 252 ? 3.777 0.610 9.189 1.00 95.12 252 VAL A CA 1
ATOM 1985 C C . VAL A 1 252 ? 2.787 0.841 8.048 1.00 95.12 252 VAL A C 1
ATOM 1987 O O . VAL A 1 252 ? 3.162 0.690 6.888 1.00 95.12 252 VAL A O 1
ATOM 1990 N N . VAL A 1 253 ? 1.546 1.237 8.351 1.00 95.44 253 VAL A N 1
ATOM 1991 C CA . VAL A 1 253 ? 0.521 1.523 7.333 1.00 95.44 253 VAL A CA 1
ATOM 1992 C C . VAL A 1 253 ? 0.992 2.60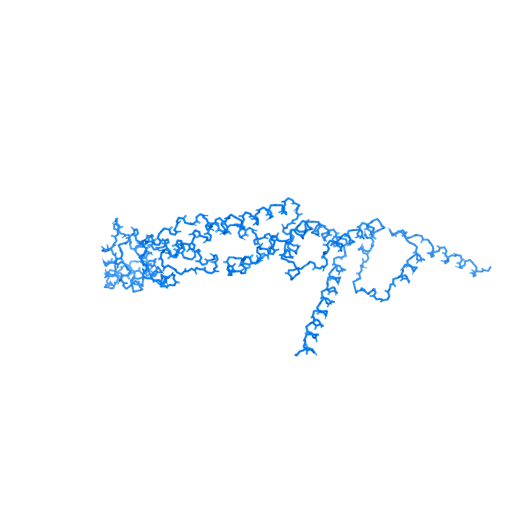9 6.374 1.00 95.44 253 VAL A C 1
ATOM 1994 O O . VAL A 1 253 ? 0.970 2.391 5.166 1.00 95.44 253 VAL A O 1
ATOM 1997 N N . LEU A 1 254 ? 1.490 3.735 6.891 1.00 95.44 254 LEU A N 1
ATOM 1998 C CA . LEU A 1 254 ? 1.987 4.835 6.061 1.00 95.44 254 LEU A CA 1
ATOM 1999 C C . LEU A 1 254 ? 3.131 4.390 5.141 1.00 95.44 254 LEU A C 1
ATOM 2001 O O . LEU A 1 254 ? 3.126 4.712 3.955 1.00 95.44 254 LEU A O 1
ATOM 2005 N N . GLN A 1 255 ? 4.079 3.611 5.666 1.00 95.44 255 GLN A N 1
ATOM 2006 C CA . GLN A 1 255 ? 5.199 3.098 4.877 1.00 95.44 255 GLN A CA 1
ATOM 2007 C C . GLN A 1 255 ? 4.752 2.084 3.813 1.00 95.44 255 GLN A C 1
ATOM 2009 O O . GLN A 1 255 ? 5.266 2.103 2.696 1.00 95.44 255 GLN A O 1
ATOM 2014 N N . LEU A 1 256 ? 3.783 1.215 4.123 1.00 95.88 256 LEU A N 1
ATOM 2015 C CA . LEU A 1 256 ? 3.211 0.279 3.151 1.00 95.88 256 LEU A CA 1
ATOM 2016 C C . LEU A 1 256 ? 2.406 1.005 2.070 1.00 95.88 256 LEU A C 1
ATOM 2018 O O . LEU A 1 256 ? 2.490 0.635 0.904 1.00 95.88 256 LEU A O 1
ATOM 2022 N N . GLU A 1 257 ? 1.652 2.045 2.415 1.00 94.81 257 GLU A N 1
ATOM 2023 C CA . GLU A 1 257 ? 0.927 2.862 1.438 1.00 94.81 257 GLU A CA 1
ATOM 2024 C C . GLU A 1 257 ? 1.872 3.651 0.527 1.00 94.81 257 GLU A C 1
ATOM 2026 O O . GLU A 1 257 ? 1.629 3.764 -0.676 1.00 94.81 257 GLU A O 1
ATOM 2031 N N . GLU A 1 258 ? 2.957 4.191 1.080 1.00 94.88 258 GLU A N 1
ATOM 2032 C CA . GLU A 1 258 ? 4.020 4.829 0.306 1.00 94.88 258 GLU A CA 1
ATOM 2033 C C . GLU A 1 258 ? 4.682 3.827 -0.647 1.00 94.88 258 GLU A C 1
ATOM 2035 O O . GLU A 1 258 ? 4.779 4.082 -1.850 1.00 94.88 258 GLU A O 1
ATOM 2040 N N . LEU A 1 259 ? 5.041 2.643 -0.146 1.00 94.94 259 LEU A N 1
ATOM 2041 C CA . LEU A 1 259 ? 5.616 1.579 -0.961 1.00 94.94 259 LEU A CA 1
ATOM 2042 C C . LEU A 1 259 ? 4.655 1.115 -2.063 1.00 94.94 259 LEU A C 1
ATOM 2044 O O . LEU A 1 259 ? 5.085 0.917 -3.199 1.00 94.94 259 LEU A O 1
ATOM 2048 N N . ALA A 1 260 ? 3.362 0.969 -1.765 1.00 94.00 260 ALA A N 1
ATOM 2049 C CA . ALA A 1 260 ? 2.336 0.591 -2.736 1.00 94.00 260 ALA A CA 1
ATOM 2050 C C . ALA A 1 260 ? 2.279 1.586 -3.904 1.00 94.00 260 ALA A C 1
ATOM 2052 O O . ALA A 1 260 ? 2.300 1.181 -5.066 1.00 94.00 260 ALA A O 1
ATOM 2053 N N . LYS A 1 261 ? 2.308 2.894 -3.607 1.00 92.69 261 LYS A N 1
ATOM 2054 C CA . LYS A 1 261 ? 2.353 3.952 -4.630 1.00 92.69 261 LYS A CA 1
ATOM 2055 C C . LYS A 1 261 ? 3.617 3.866 -5.483 1.00 92.69 261 LYS A C 1
ATOM 2057 O O . LYS A 1 261 ? 3.541 4.015 -6.696 1.00 92.69 261 LYS A O 1
ATOM 2062 N N . LEU A 1 262 ? 4.770 3.617 -4.864 1.00 92.06 262 LEU A N 1
ATOM 2063 C CA . LEU A 1 262 ? 6.057 3.565 -5.562 1.00 92.06 262 LEU A CA 1
ATOM 2064 C C . LEU A 1 262 ? 6.221 2.301 -6.409 1.00 92.06 262 LEU A C 1
ATOM 2066 O O . LEU A 1 262 ? 6.853 2.344 -7.458 1.00 92.06 262 LEU A O 1
ATOM 2070 N N . THR A 1 263 ? 5.652 1.180 -5.984 1.00 90.44 263 THR A N 1
ATOM 2071 C CA . THR A 1 263 ? 5.768 -0.112 -6.679 1.00 90.44 263 THR A CA 1
ATOM 2072 C C . THR A 1 263 ? 4.610 -0.401 -7.636 1.00 90.44 263 THR A C 1
ATOM 2074 O O . THR A 1 263 ? 4.692 -1.355 -8.411 1.00 90.44 263 THR A O 1
ATOM 2077 N N . ALA A 1 264 ? 3.560 0.427 -7.602 1.00 88.31 264 ALA A N 1
ATOM 2078 C CA . ALA A 1 264 ? 2.271 0.205 -8.258 1.00 88.31 264 ALA A CA 1
ATOM 2079 C C . ALA A 1 264 ? 1.580 -1.111 -7.839 1.00 88.31 264 ALA A C 1
ATOM 2081 O O . ALA A 1 264 ? 0.766 -1.670 -8.577 1.00 88.31 264 ALA A O 1
ATOM 2082 N N . HIS A 1 265 ? 1.888 -1.611 -6.637 1.00 87.88 265 HIS A N 1
ATOM 2083 C CA . HIS A 1 265 ? 1.132 -2.702 -6.027 1.00 87.88 265 HIS A CA 1
ATOM 2084 C C . HIS A 1 265 ? -0.148 -2.165 -5.398 1.00 87.88 265 HIS A C 1
ATOM 2086 O O . HIS A 1 265 ? -0.187 -1.072 -4.837 1.00 87.88 265 HIS A O 1
ATOM 2092 N N . THR A 1 266 ? -1.208 -2.962 -5.460 1.00 85.81 266 THR A N 1
ATOM 2093 C CA . THR A 1 266 ? -2.477 -2.648 -4.799 1.00 85.81 266 THR A CA 1
ATOM 2094 C C . THR A 1 266 ? -2.680 -3.573 -3.608 1.00 85.81 266 THR A C 1
ATOM 2096 O O . THR A 1 266 ? -2.192 -4.701 -3.594 1.00 85.81 266 THR A O 1
ATOM 2099 N N . ASN A 1 267 ? -3.412 -3.089 -2.603 1.00 87.81 267 ASN A N 1
ATOM 2100 C CA . ASN A 1 267 ? -3.899 -3.902 -1.486 1.00 87.81 267 ASN A CA 1
ATOM 2101 C C . ASN A 1 267 ? -2.801 -4.564 -0.625 1.00 87.81 267 ASN A C 1
ATOM 2103 O O . ASN A 1 267 ? -3.018 -5.647 -0.089 1.00 87.81 267 ASN A O 1
ATOM 2107 N N . LEU A 1 268 ? -1.640 -3.917 -0.433 1.00 93.25 268 LEU A N 1
ATOM 2108 C CA . LEU A 1 268 ? -0.576 -4.453 0.439 1.00 93.25 268 LEU A CA 1
ATOM 2109 C C . LEU A 1 268 ? -1.054 -4.716 1.879 1.00 93.25 268 LEU A C 1
ATOM 2111 O O . LEU A 1 268 ? -0.603 -5.663 2.514 1.00 93.25 268 LEU A O 1
ATOM 2115 N N . LEU A 1 269 ? -1.994 -3.909 2.385 1.00 93.62 269 LEU A N 1
ATOM 2116 C CA . LEU A 1 269 ? -2.562 -4.070 3.731 1.00 93.62 269 LEU A CA 1
ATOM 2117 C C . LEU A 1 269 ? -3.480 -5.296 3.864 1.00 93.62 269 LEU A C 1
ATOM 2119 O O . LEU A 1 269 ? -3.694 -5.781 4.975 1.00 93.62 269 LEU A O 1
ATOM 2123 N N . ASP A 1 270 ? -4.032 -5.767 2.748 1.00 94.19 270 ASP A N 1
ATOM 2124 C CA . ASP A 1 270 ? -4.959 -6.898 2.672 1.00 94.19 270 ASP A CA 1
ATOM 2125 C C . ASP A 1 270 ? -4.241 -8.232 2.443 1.00 94.19 270 ASP A C 1
ATOM 2127 O O . ASP A 1 270 ? -4.831 -9.298 2.624 1.00 94.19 270 ASP A O 1
ATOM 2131 N N . MET A 1 271 ? -2.970 -8.188 2.032 1.00 94.38 271 MET A N 1
ATOM 2132 C CA . MET A 1 271 ? -2.165 -9.386 1.831 1.00 94.38 271 MET A CA 1
ATOM 2133 C C . MET A 1 271 ? -1.960 -10.131 3.148 1.00 94.38 271 MET A C 1
ATOM 2135 O O . MET A 1 271 ? -1.811 -9.535 4.218 1.00 94.38 271 MET A O 1
ATOM 2139 N N . SER A 1 272 ? -1.898 -11.461 3.053 1.00 92.12 272 SER A N 1
ATOM 2140 C CA . SER A 1 272 ? -1.462 -12.273 4.184 1.00 92.12 272 SER A CA 1
ATOM 2141 C C . SER A 1 272 ? -0.016 -11.929 4.551 1.00 92.12 272 SER A C 1
ATOM 2143 O O . SER A 1 272 ? 0.782 -11.616 3.665 1.00 92.12 272 SER A O 1
ATOM 2145 N N . PHE A 1 273 ? 0.341 -12.020 5.833 1.00 89.31 273 PHE A N 1
ATOM 2146 C CA . PHE A 1 273 ? 1.712 -11.764 6.283 1.00 89.31 273 PHE A CA 1
ATOM 2147 C C . PHE A 1 273 ? 2.775 -12.555 5.507 1.00 89.31 273 PHE A C 1
ATOM 2149 O O . PHE A 1 273 ? 3.732 -11.922 5.071 1.00 89.31 273 PHE A O 1
ATOM 2156 N N . PRO A 1 274 ? 2.618 -13.871 5.250 1.00 90.19 274 PRO A N 1
ATOM 2157 C CA . PRO A 1 274 ? 3.570 -14.609 4.419 1.00 90.19 274 PRO A CA 1
ATOM 2158 C C . PRO A 1 274 ? 3.748 -13.991 3.028 1.00 90.19 274 PRO A C 1
ATOM 2160 O O . PRO A 1 274 ? 4.865 -13.696 2.625 1.00 90.19 274 PRO A O 1
ATOM 2163 N N . THR A 1 275 ? 2.645 -13.694 2.334 1.00 93.00 275 THR A N 1
ATOM 2164 C CA . THR A 1 275 ? 2.686 -13.092 0.991 1.00 93.00 275 THR A CA 1
ATOM 2165 C C . THR A 1 275 ? 3.320 -11.702 0.996 1.00 93.00 275 THR A C 1
ATOM 2167 O O . THR A 1 275 ? 4.080 -11.368 0.089 1.00 93.00 275 THR A O 1
ATOM 2170 N N . LEU A 1 276 ? 3.015 -10.888 2.010 1.00 92.94 276 LEU A N 1
ATOM 2171 C CA . LEU A 1 276 ? 3.606 -9.564 2.165 1.00 92.94 276 LEU A CA 1
ATOM 2172 C C . LEU A 1 276 ? 5.119 -9.670 2.396 1.00 92.94 276 LEU A C 1
ATOM 2174 O O . LEU A 1 276 ? 5.879 -8.969 1.734 1.00 92.94 276 LEU A O 1
ATOM 2178 N N . CYS A 1 277 ? 5.560 -10.565 3.281 1.00 90.50 277 CYS A N 1
ATOM 2179 C CA . CYS A 1 277 ? 6.979 -10.814 3.530 1.00 90.50 277 CYS A CA 1
ATOM 2180 C C . CYS A 1 277 ? 7.703 -11.278 2.261 1.00 90.50 277 CYS A C 1
ATOM 2182 O O . CYS A 1 277 ? 8.737 -10.708 1.923 1.00 90.50 277 CYS A O 1
ATOM 2184 N N . ASP A 1 278 ? 7.142 -12.238 1.522 1.00 92.12 278 ASP A N 1
ATOM 2185 C CA . ASP A 1 278 ? 7.732 -12.743 0.276 1.00 92.12 278 ASP A CA 1
ATOM 2186 C C . ASP A 1 278 ? 7.891 -11.632 -0.771 1.00 92.12 278 ASP A C 1
ATOM 2188 O O . ASP A 1 278 ? 8.929 -11.526 -1.433 1.00 92.12 278 ASP A O 1
ATOM 2192 N N . LEU A 1 279 ? 6.886 -10.758 -0.901 1.00 93.31 279 LEU A N 1
ATOM 2193 C CA . LEU A 1 279 ? 6.945 -9.604 -1.796 1.00 93.31 279 LEU A CA 1
ATOM 2194 C C . LEU A 1 279 ? 8.031 -8.609 -1.367 1.00 93.31 279 LEU A C 1
ATOM 2196 O O . LEU A 1 279 ? 8.807 -8.146 -2.203 1.00 93.31 279 LEU A O 1
ATOM 2200 N N . LEU A 1 280 ? 8.091 -8.274 -0.078 1.00 93.25 280 LEU A N 1
ATOM 2201 C CA . LEU A 1 280 ? 9.073 -7.336 0.463 1.00 93.25 280 LEU A CA 1
ATOM 2202 C C . LEU A 1 280 ? 10.506 -7.865 0.338 1.00 93.25 280 LEU A C 1
ATOM 2204 O O . LEU A 1 280 ? 11.412 -7.093 0.020 1.00 93.25 280 LEU A O 1
ATOM 2208 N N . ILE A 1 281 ? 10.704 -9.170 0.543 1.00 91.62 281 ILE A N 1
ATOM 2209 C CA . ILE A 1 281 ? 11.978 -9.855 0.309 1.00 91.62 281 ILE A CA 1
ATOM 2210 C C . ILE A 1 281 ? 12.334 -9.762 -1.174 1.00 91.62 281 ILE A C 1
ATOM 2212 O O . ILE A 1 281 ? 13.393 -9.232 -1.503 1.00 91.62 281 ILE A O 1
ATOM 2216 N N . SER A 1 282 ? 11.417 -10.141 -2.068 1.00 93.31 282 SER A N 1
ATOM 2217 C CA . SER A 1 282 ? 11.631 -10.086 -3.522 1.00 93.31 282 SER A CA 1
ATOM 2218 C C . SER A 1 282 ? 12.011 -8.680 -4.008 1.00 93.31 282 SER A C 1
ATOM 2220 O O . SER A 1 282 ? 12.920 -8.521 -4.823 1.00 93.31 282 SER A O 1
ATOM 2222 N N . LEU A 1 283 ? 11.341 -7.640 -3.495 1.00 94.88 283 LEU A N 1
ATOM 2223 C CA . LEU A 1 283 ? 11.670 -6.240 -3.787 1.00 94.88 283 LEU A CA 1
ATOM 2224 C C . LEU A 1 283 ? 13.071 -5.870 -3.280 1.00 94.88 283 LEU A C 1
ATOM 2226 O O . LEU A 1 283 ? 13.820 -5.200 -3.992 1.00 94.88 283 LEU A O 1
ATOM 2230 N N . SER A 1 284 ? 13.426 -6.306 -2.068 1.00 92.56 284 SER A N 1
ATOM 2231 C CA . SER A 1 284 ? 14.728 -6.019 -1.458 1.00 92.56 284 SER A CA 1
ATOM 2232 C C . SER A 1 284 ? 15.894 -6.765 -2.114 1.00 92.56 284 SER A C 1
ATOM 2234 O O . SER A 1 284 ? 17.005 -6.245 -2.125 1.00 92.56 284 SER A O 1
ATOM 2236 N N . GLU A 1 285 ? 15.658 -7.944 -2.690 1.00 93.12 285 GLU A N 1
ATOM 2237 C CA . GLU A 1 285 ? 16.681 -8.729 -3.387 1.00 93.12 285 GLU A CA 1
ATOM 2238 C C . GLU A 1 285 ? 16.960 -8.178 -4.794 1.00 93.12 285 GLU A C 1
ATOM 2240 O O . GLU A 1 285 ? 18.116 -8.104 -5.220 1.00 93.12 285 GLU A O 1
ATOM 2245 N N . ASP A 1 286 ? 15.931 -7.703 -5.507 1.00 94.44 286 ASP A N 1
ATOM 2246 C CA . ASP A 1 286 ? 16.054 -7.153 -6.865 1.00 94.44 286 ASP A CA 1
ATOM 2247 C C . ASP A 1 286 ? 16.516 -5.676 -6.885 1.00 94.44 286 ASP A C 1
ATOM 2249 O O . ASP A 1 286 ? 15.968 -4.817 -7.583 1.00 94.44 286 ASP A O 1
ATOM 2253 N N . THR A 1 287 ? 17.568 -5.361 -6.121 1.00 94.62 287 THR A N 1
ATOM 2254 C CA . THR A 1 287 ? 18.189 -4.019 -6.086 1.00 94.62 287 THR A CA 1
ATOM 2255 C C . THR A 1 287 ? 18.759 -3.607 -7.442 1.00 94.62 287 THR A C 1
ATOM 2257 O O . THR A 1 287 ? 18.739 -2.435 -7.820 1.00 94.62 287 THR A O 1
ATOM 2260 N N . THR A 1 288 ? 19.249 -4.580 -8.213 1.00 94.38 288 THR A N 1
ATOM 2261 C CA . THR A 1 288 ? 19.833 -4.327 -9.532 1.00 94.38 288 THR A CA 1
ATOM 2262 C C . THR A 1 288 ? 18.788 -3.772 -10.493 1.00 94.38 288 THR A C 1
ATOM 2264 O O . THR A 1 288 ? 19.097 -2.852 -11.251 1.00 94.38 288 THR A O 1
ATOM 2267 N N . THR A 1 289 ? 17.560 -4.298 -10.486 1.00 94.75 289 THR A N 1
ATOM 2268 C CA . THR A 1 289 ? 16.491 -3.746 -11.324 1.00 94.75 289 THR A CA 1
ATOM 2269 C C . THR A 1 289 ? 16.034 -2.395 -10.800 1.00 94.75 289 THR A C 1
ATOM 2271 O O . THR A 1 289 ? 15.908 -1.480 -11.611 1.00 94.75 289 THR A O 1
ATOM 2274 N N . LEU A 1 290 ? 15.895 -2.220 -9.479 1.00 96.12 290 LEU A N 1
ATOM 2275 C CA . LEU A 1 290 ? 15.533 -0.939 -8.857 1.00 96.12 290 LEU A CA 1
ATOM 2276 C C . LEU A 1 290 ? 16.373 0.234 -9.392 1.00 96.12 290 LEU A C 1
ATOM 2278 O O . LEU A 1 290 ? 15.823 1.216 -9.887 1.00 96.12 290 LEU A O 1
ATOM 2282 N N . PHE A 1 291 ? 17.703 0.105 -9.397 1.00 96.44 291 PHE A N 1
ATOM 2283 C CA . PHE A 1 291 ? 18.589 1.170 -9.889 1.00 96.44 291 PHE A CA 1
ATOM 2284 C C . PHE A 1 291 ? 18.626 1.312 -11.422 1.00 96.44 291 PHE A C 1
ATOM 2286 O O . PHE A 1 291 ? 19.114 2.321 -11.934 1.00 96.44 291 PHE A O 1
ATOM 2293 N N . LYS A 1 292 ? 18.081 0.351 -12.181 1.00 96.00 292 LYS A N 1
ATOM 2294 C CA . LYS A 1 292 ? 17.905 0.468 -13.641 1.00 96.00 292 LYS A CA 1
ATOM 2295 C C . LYS A 1 292 ? 16.617 1.198 -14.026 1.00 96.00 292 LYS A C 1
ATOM 2297 O O . LYS A 1 292 ? 16.579 1.782 -15.109 1.00 96.00 292 LYS A O 1
ATOM 2302 N N . ILE A 1 293 ? 15.581 1.177 -13.180 1.00 96.25 293 ILE A N 1
ATOM 2303 C CA . ILE A 1 293 ? 14.251 1.740 -13.486 1.00 96.25 293 ILE A CA 1
ATOM 2304 C C . ILE A 1 293 ? 14.313 3.208 -13.930 1.00 96.25 293 ILE A C 1
ATOM 2306 O O . ILE A 1 293 ? 13.749 3.492 -14.988 1.00 96.25 293 ILE A O 1
ATOM 2310 N N . PRO A 1 294 ? 15.016 4.131 -13.238 1.00 97.19 294 PRO A N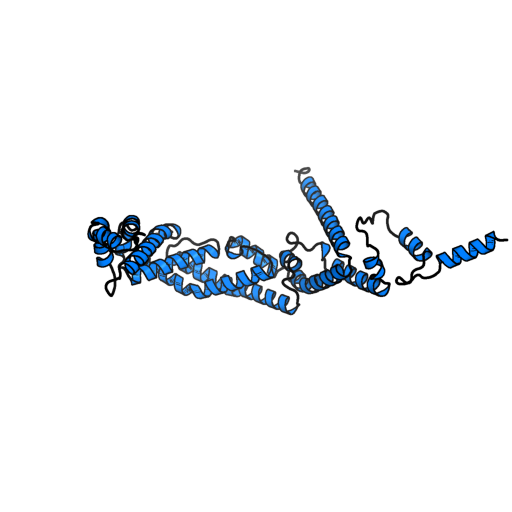 1
ATOM 2311 C CA . PRO A 1 294 ? 15.046 5.537 -13.648 1.00 97.19 294 PRO A CA 1
ATOM 2312 C C . PRO A 1 294 ? 15.561 5.726 -15.080 1.00 97.19 294 PRO A C 1
ATOM 2314 O O . PRO A 1 294 ? 14.966 6.437 -15.892 1.00 97.19 294 PRO A O 1
ATOM 2317 N N . GLU A 1 295 ? 16.646 5.030 -15.427 1.00 97.12 295 GLU A N 1
ATOM 2318 C CA . GLU A 1 295 ? 17.228 5.100 -16.766 1.00 97.12 295 GLU A CA 1
ATOM 2319 C C . GLU A 1 295 ? 16.334 4.414 -17.805 1.00 97.12 295 GLU A C 1
ATOM 2321 O O . GLU A 1 295 ? 16.196 4.914 -18.921 1.00 97.12 295 GLU A O 1
ATOM 2326 N N . LEU A 1 296 ? 15.672 3.310 -17.445 1.00 95.94 296 LEU A N 1
ATOM 2327 C CA . LEU A 1 296 ? 14.684 2.655 -18.300 1.00 95.94 296 LEU A CA 1
ATOM 2328 C C . LEU A 1 296 ? 13.481 3.561 -18.588 1.00 95.94 296 LEU A C 1
ATOM 2330 O O . LEU A 1 296 ? 13.066 3.637 -19.745 1.00 95.94 296 LEU A O 1
ATOM 2334 N N . ILE A 1 297 ? 12.950 4.273 -17.589 1.00 95.62 297 ILE A N 1
ATOM 2335 C CA . ILE A 1 297 ? 11.866 5.257 -17.756 1.00 95.62 297 ILE A CA 1
ATOM 2336 C C . ILE A 1 297 ? 12.327 6.372 -18.695 1.00 95.62 297 ILE A C 1
ATOM 2338 O O . ILE A 1 297 ? 11.664 6.658 -19.695 1.00 95.62 297 ILE A O 1
ATOM 2342 N N . ARG A 1 298 ? 13.508 6.951 -18.437 1.00 95.94 298 ARG A N 1
ATOM 2343 C CA . ARG A 1 298 ? 14.086 8.026 -19.258 1.00 95.94 298 ARG A CA 1
ATOM 2344 C C . ARG A 1 298 ? 14.292 7.597 -20.714 1.00 95.94 298 ARG A C 1
ATOM 2346 O O . ARG A 1 298 ? 14.027 8.369 -21.637 1.00 95.94 298 ARG A O 1
ATOM 2353 N N . LEU A 1 299 ? 14.798 6.384 -20.938 1.00 94.25 299 LEU A N 1
ATOM 2354 C CA . LEU A 1 299 ? 14.996 5.818 -22.274 1.00 94.25 299 LEU A CA 1
ATOM 2355 C C . LEU A 1 299 ? 13.663 5.523 -22.963 1.00 94.25 299 LEU A C 1
ATOM 2357 O O . LEU A 1 299 ? 13.502 5.873 -24.130 1.00 94.25 299 LEU A O 1
ATOM 2361 N N . ASN A 1 300 ? 12.700 4.940 -22.245 1.00 92.56 300 ASN A N 1
ATOM 2362 C CA . ASN A 1 300 ? 11.360 4.690 -22.764 1.00 92.56 300 ASN A CA 1
ATOM 2363 C C . ASN A 1 300 ? 10.704 6.000 -23.224 1.00 92.56 300 ASN A C 1
ATOM 2365 O O . ASN A 1 300 ? 10.251 6.064 -24.361 1.00 92.56 300 ASN A O 1
ATOM 2369 N N . ALA A 1 301 ? 10.743 7.062 -22.412 1.00 92.56 301 ALA A N 1
ATOM 2370 C CA . ALA A 1 301 ? 10.215 8.378 -22.780 1.00 92.56 301 ALA A CA 1
ATOM 2371 C C . ALA A 1 301 ? 10.862 8.932 -24.066 1.00 92.56 301 ALA A C 1
ATOM 2373 O O . ALA A 1 301 ? 10.155 9.233 -25.028 1.00 92.56 301 ALA A O 1
ATOM 2374 N N . LYS A 1 302 ? 12.204 8.949 -24.154 1.00 91.56 302 LYS A N 1
ATOM 2375 C CA . LYS A 1 302 ? 12.917 9.411 -25.366 1.00 91.56 302 LYS A CA 1
ATOM 2376 C C . LYS A 1 302 ? 12.571 8.607 -26.623 1.00 91.56 302 LYS A C 1
ATOM 2378 O O . LYS A 1 302 ? 12.523 9.151 -27.731 1.00 91.56 302 LYS A O 1
ATOM 2383 N N . LEU A 1 303 ? 12.368 7.299 -26.482 1.00 89.94 303 LEU A N 1
ATOM 2384 C CA . LEU A 1 303 ? 12.013 6.432 -27.605 1.00 89.94 303 LEU A CA 1
ATOM 2385 C C . LEU A 1 303 ? 10.552 6.633 -28.043 1.00 89.94 303 LEU A C 1
ATOM 2387 O O . LEU A 1 303 ? 10.277 6.615 -29.244 1.00 89.94 303 LEU A O 1
ATOM 2391 N N . GLN A 1 304 ? 9.634 6.890 -27.105 1.00 87.69 304 GLN A N 1
ATOM 2392 C CA . GLN A 1 304 ? 8.244 7.256 -27.410 1.00 87.69 304 GLN A CA 1
ATOM 2393 C C . GLN A 1 304 ? 8.170 8.599 -28.157 1.00 87.69 304 GLN A C 1
ATOM 2395 O O . GLN A 1 304 ? 7.500 8.690 -29.185 1.00 87.69 304 GLN A O 1
ATOM 2400 N N . GLU A 1 305 ? 8.936 9.607 -27.722 1.00 86.75 305 GLU A N 1
ATOM 2401 C CA . GLU A 1 305 ? 9.050 10.913 -28.398 1.00 86.75 305 GLU A CA 1
ATOM 2402 C C . GLU A 1 305 ? 9.580 10.804 -29.836 1.00 86.75 305 GLU A C 1
ATOM 2404 O O . GLU A 1 305 ? 9.233 11.603 -30.705 1.00 86.75 305 GLU A O 1
ATOM 2409 N N . SER A 1 306 ? 10.394 9.784 -30.123 1.00 82.12 306 SER A N 1
ATOM 2410 C CA . SER A 1 306 ? 10.985 9.560 -31.450 1.00 82.12 306 SER A CA 1
ATOM 2411 C C . SER A 1 306 ? 9.993 8.969 -32.471 1.00 82.12 306 SER A C 1
ATOM 2413 O O . SER A 1 306 ? 10.413 8.470 -33.511 1.00 82.12 306 SER A O 1
ATOM 2415 N N . SER A 1 307 ? 8.679 8.992 -32.194 1.00 77.62 307 SER A N 1
ATOM 2416 C CA . SER A 1 307 ? 7.618 8.373 -33.015 1.00 77.62 307 SER A CA 1
ATOM 2417 C C . SER A 1 307 ? 7.786 6.859 -33.234 1.00 77.62 307 SER A C 1
ATOM 2419 O O . SER A 1 307 ? 7.136 6.276 -34.102 1.00 77.62 307 SER A O 1
ATOM 2421 N N . LEU A 1 308 ? 8.629 6.199 -32.428 1.00 76.56 308 LEU A N 1
ATOM 2422 C CA . LEU A 1 308 ? 8.874 4.752 -32.462 1.00 76.56 308 LEU A CA 1
ATOM 2423 C C . LEU A 1 308 ? 8.064 3.983 -31.411 1.00 76.56 308 LEU A C 1
ATOM 2425 O O . LEU A 1 308 ? 8.284 2.789 -31.213 1.00 76.56 308 LEU A O 1
ATOM 2429 N N . GLY A 1 309 ? 7.102 4.633 -30.755 1.00 78.88 309 GLY A N 1
ATOM 2430 C CA . GLY A 1 309 ? 6.275 4.006 -29.725 1.00 78.88 309 GLY A CA 1
ATOM 2431 C C . GLY A 1 309 ? 5.584 2.721 -30.187 1.00 78.88 309 GLY A C 1
ATOM 2432 O O . GLY A 1 309 ? 5.595 1.719 -29.471 1.00 78.88 309 GLY A O 1
ATOM 2433 N N . GLY A 1 310 ? 5.060 2.707 -31.418 1.00 82.38 310 GLY A N 1
ATOM 2434 C CA . GLY A 1 310 ? 4.435 1.511 -31.988 1.00 82.38 310 GLY A CA 1
ATOM 2435 C C . GLY A 1 310 ? 5.428 0.384 -32.298 1.00 82.38 310 GLY A C 1
ATOM 2436 O O . GLY A 1 310 ? 5.088 -0.780 -32.106 1.00 82.38 310 GLY A O 1
ATOM 2437 N N . LEU A 1 311 ? 6.673 0.707 -32.674 1.00 83.81 311 LEU A N 1
ATOM 2438 C CA . LEU A 1 311 ? 7.736 -0.293 -32.829 1.00 83.81 311 LEU A CA 1
ATOM 2439 C C . LEU A 1 311 ? 8.093 -0.923 -31.479 1.00 83.81 311 LEU A C 1
ATOM 2441 O O . LEU A 1 311 ? 8.223 -2.140 -31.379 1.00 83.81 311 LEU A O 1
ATOM 2445 N N . LEU A 1 312 ? 8.210 -0.107 -30.426 1.00 82.69 312 LEU A N 1
ATOM 2446 C CA . LEU A 1 312 ? 8.470 -0.610 -29.076 1.00 82.69 312 LEU A CA 1
ATOM 2447 C C . LEU A 1 312 ? 7.357 -1.541 -28.589 1.00 82.69 312 LEU A C 1
ATOM 2449 O O . LEU A 1 312 ? 7.650 -2.586 -28.006 1.00 82.69 312 LEU A O 1
ATOM 2453 N N . ALA A 1 313 ? 6.096 -1.183 -28.843 1.00 82.94 313 ALA A N 1
ATOM 2454 C CA . ALA A 1 313 ? 4.949 -2.019 -28.505 1.00 82.94 313 ALA A CA 1
ATOM 2455 C C . ALA A 1 313 ? 4.984 -3.364 -29.252 1.00 82.94 313 ALA A C 1
ATOM 2457 O O . ALA A 1 313 ? 4.783 -4.412 -28.635 1.00 82.94 313 ALA A O 1
ATOM 2458 N N . GLU A 1 314 ? 5.312 -3.354 -30.549 1.00 85.94 314 GLU A N 1
ATOM 2459 C CA . GLU A 1 314 ? 5.470 -4.574 -31.350 1.00 85.94 314 GLU A CA 1
ATOM 2460 C C . GLU A 1 314 ? 6.625 -5.456 -30.842 1.00 85.94 314 GLU A C 1
ATOM 2462 O O . GLU A 1 314 ? 6.486 -6.673 -30.722 1.00 85.94 314 GLU A O 1
ATOM 2467 N N . MET A 1 315 ? 7.768 -4.864 -30.492 1.00 81.94 315 MET A N 1
ATOM 2468 C CA . MET A 1 315 ? 8.911 -5.615 -29.963 1.00 81.94 315 MET A CA 1
ATOM 2469 C C . MET A 1 315 ? 8.612 -6.246 -28.598 1.00 81.94 315 MET A C 1
ATOM 2471 O O . MET A 1 315 ? 9.007 -7.391 -28.353 1.00 81.94 315 MET A O 1
ATOM 2475 N N . ARG A 1 316 ? 7.896 -5.530 -27.718 1.00 80.25 316 ARG A N 1
ATOM 2476 C CA . ARG A 1 316 ? 7.428 -6.082 -26.437 1.00 80.25 316 ARG A CA 1
ATOM 2477 C C . ARG A 1 316 ? 6.496 -7.269 -26.672 1.00 80.25 316 ARG A C 1
ATOM 2479 O O . ARG A 1 316 ? 6.751 -8.338 -26.126 1.00 80.25 316 ARG A O 1
ATOM 2486 N N . SER A 1 317 ? 5.485 -7.128 -27.534 1.00 79.75 317 SER A N 1
ATOM 2487 C CA . SER A 1 317 ? 4.514 -8.202 -27.787 1.00 79.75 317 SER A CA 1
ATOM 2488 C C . SER A 1 317 ? 5.159 -9.452 -28.396 1.00 79.75 317 SER A C 1
ATOM 2490 O O . SER A 1 317 ? 4.881 -10.566 -27.948 1.00 79.75 317 SER A O 1
ATOM 2492 N N . LYS A 1 318 ? 6.092 -9.291 -29.345 1.00 76.31 318 LYS A N 1
ATOM 2493 C CA . LYS A 1 318 ? 6.852 -10.407 -29.933 1.00 76.31 318 LYS A CA 1
ATOM 2494 C C . LYS A 1 318 ? 7.688 -11.155 -28.893 1.00 76.31 318 LYS A C 1
ATOM 2496 O O . LYS A 1 318 ? 7.643 -12.384 -28.860 1.00 76.31 318 LYS A O 1
ATOM 2501 N N . LYS A 1 319 ? 8.402 -10.450 -28.005 1.00 68.31 319 LYS A N 1
ATOM 2502 C CA . LYS A 1 319 ? 9.175 -11.100 -26.929 1.00 68.31 319 LYS A CA 1
ATOM 2503 C C . LYS A 1 319 ? 8.284 -11.801 -25.903 1.00 68.31 319 LYS A C 1
ATOM 2505 O O . LYS A 1 319 ? 8.622 -12.910 -25.490 1.00 68.31 319 LYS A O 1
ATOM 2510 N N . THR A 1 320 ? 7.153 -11.206 -25.520 1.00 59.91 320 THR A N 1
ATOM 2511 C CA . THR A 1 320 ? 6.186 -11.849 -24.617 1.00 59.91 320 THR A CA 1
ATOM 2512 C C . THR A 1 320 ? 5.628 -13.129 -25.232 1.00 59.91 320 THR A C 1
ATOM 2514 O O . THR A 1 320 ? 5.560 -14.147 -24.550 1.00 59.91 320 THR A O 1
ATOM 2517 N N . ASN A 1 321 ? 5.316 -13.120 -26.531 1.00 58.16 321 ASN A N 1
ATOM 2518 C CA . ASN A 1 321 ? 4.856 -14.308 -27.245 1.00 58.16 321 ASN A CA 1
ATOM 2519 C C . ASN A 1 321 ? 5.938 -15.394 -27.305 1.00 58.16 321 ASN A C 1
ATOM 2521 O O . ASN A 1 321 ? 5.649 -16.528 -26.945 1.00 58.16 321 ASN A O 1
ATOM 2525 N N . CYS A 1 322 ? 7.190 -15.070 -27.654 1.00 46.44 322 CYS A N 1
ATOM 2526 C CA . CYS A 1 322 ? 8.284 -16.052 -27.625 1.00 46.44 322 CYS A CA 1
ATOM 2527 C C . CYS A 1 322 ? 8.477 -16.674 -26.232 1.00 46.44 322 CYS A C 1
ATOM 2529 O O . CYS A 1 322 ? 8.670 -17.882 -26.125 1.00 46.44 322 CYS A O 1
ATOM 2531 N N . ARG A 1 323 ? 8.376 -15.878 -25.157 1.00 45.66 323 ARG A N 1
ATOM 2532 C CA . ARG A 1 323 ? 8.454 -16.386 -23.778 1.00 45.66 323 ARG A CA 1
ATOM 2533 C C . ARG A 1 323 ? 7.244 -17.244 -23.404 1.00 45.66 323 ARG A C 1
ATOM 2535 O O . ARG A 1 323 ? 7.427 -18.255 -22.740 1.00 45.66 323 ARG A O 1
ATOM 2542 N N . ARG A 1 324 ? 6.035 -16.877 -23.840 1.00 39.47 324 ARG A N 1
ATOM 2543 C CA . ARG A 1 324 ? 4.810 -17.665 -23.626 1.00 39.47 324 ARG A CA 1
ATOM 2544 C C . ARG A 1 324 ? 4.876 -19.009 -24.345 1.00 39.47 324 ARG A C 1
ATOM 2546 O O . ARG A 1 324 ? 4.595 -20.022 -23.725 1.00 39.47 324 ARG A O 1
ATOM 2553 N N . TYR A 1 325 ? 5.346 -19.034 -25.593 1.00 35.34 325 TYR A N 1
ATOM 2554 C CA . TYR A 1 325 ? 5.585 -20.282 -26.316 1.00 35.34 325 TYR A CA 1
ATOM 2555 C C . TYR A 1 325 ? 6.644 -21.141 -25.615 1.00 35.34 325 TYR A C 1
ATOM 2557 O O . TYR A 1 325 ? 6.407 -22.322 -25.414 1.00 35.34 325 TYR A O 1
ATOM 2565 N N . LEU A 1 326 ? 7.767 -20.575 -25.161 1.00 37.16 326 LEU A N 1
ATOM 2566 C CA . LEU A 1 326 ? 8.776 -21.338 -24.409 1.00 37.16 326 LEU A CA 1
ATOM 2567 C C . LEU A 1 326 ? 8.282 -21.808 -23.027 1.00 37.16 326 LEU A C 1
ATOM 2569 O O . LEU A 1 326 ? 8.680 -22.880 -22.585 1.00 37.16 326 LEU A O 1
ATOM 2573 N N . GLY A 1 327 ? 7.398 -21.055 -22.365 1.00 37.84 327 GLY A N 1
ATOM 2574 C CA . GLY A 1 327 ? 6.734 -21.461 -21.120 1.00 37.84 327 GLY A CA 1
ATOM 2575 C C . GLY A 1 327 ? 5.726 -22.595 -21.329 1.00 37.84 327 GLY A C 1
ATOM 2576 O O . GLY A 1 327 ? 5.779 -23.589 -20.614 1.00 37.84 327 GLY A O 1
ATOM 2577 N N . ASP A 1 328 ? 4.885 -22.505 -22.362 1.00 36.59 328 ASP A N 1
ATOM 2578 C CA . ASP A 1 328 ? 3.922 -23.553 -22.735 1.00 36.59 328 ASP A CA 1
ATOM 2579 C C . ASP A 1 328 ? 4.629 -24.824 -23.262 1.00 36.59 328 ASP A C 1
ATOM 2581 O O . ASP A 1 328 ? 4.156 -25.941 -23.042 1.00 36.59 328 ASP A O 1
ATOM 2585 N N . PHE A 1 329 ? 5.798 -24.686 -23.905 1.00 32.44 329 PHE A N 1
ATOM 2586 C CA . PHE A 1 329 ? 6.670 -25.814 -24.267 1.00 32.44 329 PHE A CA 1
ATOM 2587 C C . PHE A 1 329 ? 7.424 -26.395 -23.058 1.00 32.44 329 PHE A C 1
ATOM 2589 O O . PHE A 1 329 ? 7.629 -27.605 -23.004 1.00 32.44 329 PHE A O 1
ATOM 2596 N N . GLY A 1 330 ? 7.796 -25.569 -22.073 1.00 30.14 330 GLY A N 1
ATOM 2597 C CA . GLY A 1 330 ? 8.427 -26.006 -20.822 1.00 30.14 330 GLY A CA 1
ATOM 2598 C C . GLY A 1 330 ? 7.484 -26.784 -19.901 1.00 30.14 330 GLY A C 1
ATOM 2599 O O . GLY A 1 330 ? 7.923 -27.716 -19.236 1.00 30.14 330 GLY A O 1
ATOM 2600 N N . VAL A 1 331 ? 6.182 -26.475 -19.920 1.00 33.09 331 VAL A N 1
ATOM 2601 C CA . VAL A 1 331 ? 5.156 -27.244 -19.190 1.00 33.09 331 VAL A CA 1
ATOM 2602 C C . VAL A 1 331 ? 4.842 -28.576 -19.888 1.00 33.09 331 VAL A C 1
ATOM 2604 O O . VAL A 1 331 ? 4.549 -29.560 -19.221 1.00 33.09 331 VAL A O 1
ATOM 2607 N N . ARG A 1 332 ? 4.991 -28.678 -21.217 1.00 30.75 332 ARG A N 1
ATOM 2608 C CA . ARG A 1 332 ? 4.760 -29.937 -21.960 1.00 30.75 332 ARG A CA 1
ATOM 2609 C C . ARG A 1 332 ? 5.935 -30.919 -21.986 1.00 30.75 332 ARG A C 1
ATOM 2611 O O . ARG A 1 332 ? 5.765 -32.024 -22.491 1.00 30.75 332 ARG A O 1
ATOM 2618 N N . LEU A 1 333 ? 7.102 -30.552 -21.455 1.00 30.69 333 LEU A N 1
ATOM 2619 C CA . LEU A 1 333 ? 8.258 -31.457 -21.358 1.00 30.69 333 LEU A CA 1
ATOM 2620 C C . LEU A 1 333 ? 8.417 -32.119 -19.980 1.00 30.69 333 LEU A C 1
ATOM 2622 O O . LEU A 1 333 ? 9.270 -32.991 -19.843 1.00 30.69 333 LEU A O 1
ATOM 2626 N N . VAL A 1 334 ? 7.583 -31.768 -18.992 1.00 32.12 334 VAL A N 1
ATOM 2627 C CA . VAL A 1 334 ? 7.562 -32.439 -17.677 1.00 32.12 334 VAL A CA 1
ATOM 2628 C C . VAL A 1 334 ? 6.552 -33.600 -17.630 1.00 32.12 334 VAL A C 1
ATOM 2630 O O . VAL A 1 334 ? 6.786 -34.556 -16.904 1.00 32.12 334 VAL A O 1
ATOM 2633 N N . ASP A 1 335 ? 5.535 -33.624 -18.499 1.00 36.62 335 ASP A N 1
ATOM 2634 C CA . ASP A 1 335 ? 4.504 -34.686 -18.527 1.00 36.62 335 ASP A CA 1
ATOM 2635 C C . ASP A 1 335 ? 4.758 -35.816 -19.557 1.00 36.62 335 ASP A C 1
ATOM 2637 O O . ASP A 1 335 ? 3.840 -36.542 -19.933 1.00 36.62 335 ASP A O 1
ATOM 2641 N N . ILE A 1 336 ? 5.995 -35.990 -20.047 1.00 36.69 336 ILE A N 1
ATOM 2642 C CA . ILE A 1 336 ? 6.368 -37.137 -20.916 1.00 36.69 336 ILE A CA 1
ATOM 2643 C C . ILE A 1 336 ? 7.499 -37.995 -20.311 1.00 36.69 336 ILE A C 1
ATOM 2645 O O . ILE A 1 336 ? 7.861 -39.020 -20.874 1.00 36.69 336 ILE A O 1
ATOM 2649 N N . ASN A 1 337 ? 8.011 -37.660 -19.124 1.00 31.53 337 ASN A N 1
ATOM 2650 C CA . ASN A 1 337 ? 8.915 -38.537 -18.367 1.00 31.53 337 ASN A CA 1
ATOM 2651 C C . ASN A 1 337 ? 8.656 -38.419 -16.855 1.00 31.53 337 ASN A C 1
ATOM 2653 O O . ASN A 1 337 ? 9.511 -37.934 -16.113 1.00 31.53 337 ASN A O 1
ATOM 2657 N N . ASN A 1 338 ? 7.467 -38.844 -16.419 1.00 32.81 338 ASN A N 1
ATOM 2658 C CA . ASN A 1 338 ? 7.258 -39.654 -15.209 1.00 32.81 338 ASN A CA 1
ATOM 2659 C C . ASN A 1 338 ? 5.813 -40.143 -15.121 1.00 32.81 338 ASN A C 1
ATOM 2661 O O . ASN A 1 338 ? 4.908 -39.282 -15.111 1.00 32.81 338 ASN A O 1
#

Sequence (338 aa):
TQRKRTLIEVTDALHKSREPWGLSIYDAQSRIMAISDSATSTFRIRGEALVRLDKDKFRDTYVNLEKFFGLGGFTLSSQSSPWGGAFIDSTISTSDAASQVLELLTTLNTKTLTIAFETFSKTVADCGLLIPTAMRTWGDILQIIRDTKTTLEVFNKDIFELPLAEFARDLTPGKSGGIGGWITKITNRTYRHARKQASRIWIGPKPSPKELSIAIKKAQHVLEAWPQIKKDVTVPETAFKLLDNEDGYQKVVLQLEELAKLTAHTNLLDMSFPTLCDLLISLSEDTTTLFKIPELIRLNAKLQESSLGGLLAEMRSKKTNCRRYLGDFGVRLVDINN

Foldseek 3Di:
DVVVVVVVVVVCQQQDQDPQARGGVVRVVVVVVVDDPVDDDPDDDDDVLVNLCGNVNVVVLVVLVVVLVVLVLLVQAVVRALLSLLLVVVLQQDLVSLVVLLVLLCCLVPPQVVVLLVVLQVLLVVQQWDRDFFLVVLVVLLVLLVLVVVLCVFFPPCLLVDPLVLLLVLLPQPPDPDPVSVVCCVPDPSNVVSLVVQQVGTDDDRDDSVRSSVSSVSSVVSSVCVVVTHRDPGDSVSSNVSNVSVVSSVVSVVSQVVSCSNRVNPDLRVDGPVVNSVSSVSNNVVSVSSSSSNSSSVSLVSNVVSVCVVVSVVSSVVVVVVVVVVVVVVVVVVVPPD

Secondary structure (DSSP, 8-state):
-HHHHHHHHHHHHHHS-BTTTTB-HHHHHHHHHTS-TT--------HHHHHHS-HHHHHHHHHHHHHHHHTTTTT--TTT-TTHHHHHTT---SHHHHHHHHHHHHHIIIIIHHHHHHHHHHHHHHTTB---SBHHHHHHHHHHHHHHHHHHHHB-GGGGGS-HHHHHHHHS--S--SHHHHHHHHH-HHHHHHHHHHHHSB-SSPPPHHHHHHHHHHHHHHHHHGGGTBSS---HHHHGGGGGGHHHHHHHHHHHHHHHHHHT---TTTSBHHHHHHHHHHHHH-HHHHHHHHHHHHHHHHHIIIIIHHHHHHHHHHHHHHHHHHHHHHHTTTTT--

Solvent-accessible surface area (backbone atoms only — not comparable to full-atom values): 18608 Å² total; per-residue (Å²): 110,73,68,61,56,53,50,50,56,50,52,52,59,32,64,43,66,37,83,65,51,72,45,20,57,53,57,50,52,56,54,57,73,70,52,58,90,84,73,76,77,89,67,76,82,49,72,71,53,48,60,68,45,21,45,66,51,41,51,54,50,49,54,45,49,52,51,30,52,77,72,38,60,63,65,62,30,65,89,72,36,76,56,18,31,16,49,75,71,50,55,39,62,38,71,66,50,37,52,52,50,51,51,49,52,49,45,35,66,73,43,45,45,48,53,37,48,54,54,47,50,51,49,32,52,76,35,30,30,55,79,69,60,26,60,50,53,49,55,54,51,51,49,48,44,50,51,44,51,60,40,55,65,42,23,49,81,68,60,81,76,48,67,36,72,58,38,33,60,50,44,46,81,69,88,50,83,60,72,69,47,51,54,54,53,75,67,33,64,61,37,50,47,42,51,54,56,57,60,67,44,44,50,76,79,86,70,53,71,65,56,48,30,53,51,38,43,50,45,34,53,35,65,69,49,48,71,80,46,49,66,48,101,53,61,71,76,64,44,52,62,55,60,79,45,46,66,46,50,52,52,39,51,54,53,49,54,51,47,24,62,43,31,59,52,75,63,68,46,70,32,42,52,69,60,44,50,53,50,54,49,52,49,66,70,44,49,72,56,50,71,43,32,18,58,42,38,55,37,50,52,56,43,43,73,64,68,39,43,62,51,53,53,51,54,31,52,54,50,51,48,55,50,48,52,52,48,59,51,56,61,62,64,60,77,78,76,121

Organism: NCBI:txid410659

Nearest PDB structures (foldseek):
  7paf-assembly1_D  TM=1.399E-01  e=3.400E+00  Streptococcus pneumoniae TIGR4
  7zr1-assembly1_D  TM=9.500E-02  e=6.278E+00  Thermochaetoides thermophila

Radius of gyration: 34.79 Å; Cα contacts (8 Å, |Δi|>4): 304; chains: 1; bounding box: 71×58×113 Å